Protein AF-0000000084724244 (afdb_homodimer)

Organism: Cystobacter fuscus (strain ATCC 25194 / DSM 2262 / NBRC 100088 / M29) (NCBI:txid1242864)

Radius of gyration: 26.71 Å; Cα contacts (8 Å, |Δi|>4): 235; chains: 2; bounding box: 72×67×91 Å

Structure (mmCIF, N/CA/C/O backbone):
data_AF-0000000084724244-model_v1
#
loop_
_entity.id
_entity.type
_entity.pdbx_description
1 polymer 'Zinc resistance-associated protein'
#
loop_
_atom_site.group_PDB
_atom_site.id
_atom_site.type_symbol
_atom_site.label_atom_id
_atom_site.label_alt_id
_atom_site.label_comp_id
_atom_site.label_asym_id
_atom_site.label_entity_id
_atom_site.label_seq_id
_atom_site.pdbx_PDB_ins_code
_atom_site.Cartn_x
_atom_site.Cartn_y
_atom_site.Cartn_z
_atom_site.occupancy
_atom_site.B_iso_or_equiv
_atom_site.auth_seq_id
_atom_site.auth_comp_id
_atom_site.auth_asym_id
_atom_site.auth_atom_id
_atom_site.pdbx_PDB_model_num
ATOM 1 N N . MET A 1 1 ? -27.234 -15.258 71.688 1 29.61 1 MET A N 1
ATOM 2 C CA . MET A 1 1 ? -26.344 -14.711 70.688 1 29.61 1 MET A CA 1
ATOM 3 C C . MET A 1 1 ? -26.609 -15.344 69.312 1 29.61 1 MET A C 1
ATOM 5 O O . MET A 1 1 ? -26.453 -16.562 69.125 1 29.61 1 MET A O 1
ATOM 9 N N . LYS A 1 2 ? -27.734 -14.898 68.75 1 39.03 2 LYS A N 1
ATOM 10 C CA . LYS A 1 2 ? -28.297 -15.477 67.5 1 39.03 2 LYS A CA 1
ATOM 11 C C . LYS A 1 2 ? -27.266 -15.5 66.375 1 39.03 2 LYS A C 1
ATOM 13 O O . LYS A 1 2 ? -26.484 -14.555 66.25 1 39.03 2 LYS A O 1
ATOM 18 N N . PRO A 1 3 ? -26.797 -16.688 65.938 1 44.44 3 PRO A N 1
ATOM 19 C CA . PRO A 1 3 ? -25.766 -16.844 64.938 1 44.44 3 PRO A CA 1
ATOM 20 C C . PRO A 1 3 ? -26.078 -16.047 63.625 1 44.44 3 PRO A C 1
ATOM 22 O O . PRO A 1 3 ? -27.234 -15.953 63.25 1 44.44 3 PRO A O 1
ATOM 25 N N . PHE A 1 4 ? -25.641 -14.859 63.469 1 43.94 4 PHE A N 1
ATOM 26 C CA . PHE A 1 4 ? -25.703 -14.055 62.25 1 43.94 4 PHE A CA 1
ATOM 27 C C . PHE A 1 4 ? -25.344 -14.898 61.031 1 43.94 4 PHE A C 1
ATOM 29 O O . PHE A 1 4 ? -24.219 -15.391 60.906 1 43.94 4 PHE A O 1
ATOM 36 N N . ARG A 1 5 ? -26.266 -15.711 60.562 1 39.88 5 ARG A N 1
ATOM 37 C CA . ARG A 1 5 ? -26.141 -16.5 59.312 1 39.88 5 ARG A CA 1
ATOM 38 C C . ARG A 1 5 ? -25.625 -15.641 58.188 1 39.88 5 ARG A C 1
ATOM 40 O O . ARG A 1 5 ? -26.25 -14.648 57.812 1 39.88 5 ARG A O 1
ATOM 47 N N . LEU A 1 6 ? -24.344 -15.328 58.094 1 39.91 6 LEU A N 1
ATOM 48 C CA . LEU A 1 6 ? -23.688 -14.68 56.969 1 39.91 6 LEU A CA 1
ATOM 49 C C . LEU A 1 6 ? -24.141 -15.281 55.656 1 39.91 6 LEU A C 1
ATOM 51 O O . LEU A 1 6 ? -24.016 -16.484 55.438 1 39.91 6 LEU A O 1
ATOM 55 N N . LEU A 1 7 ? -25.312 -14.875 55.125 1 42.06 7 LEU A N 1
ATOM 56 C CA . LEU A 1 7 ? -25.812 -15.195 53.781 1 42.06 7 LEU A CA 1
ATOM 57 C C . LEU A 1 7 ? -24.719 -15.016 52.75 1 42.06 7 LEU A C 1
ATOM 59 O O . LEU A 1 7 ? -24.188 -13.906 52.562 1 42.06 7 LEU A O 1
ATOM 63 N N . VAL A 1 8 ? -23.766 -15.945 52.594 1 41.06 8 VAL A N 1
ATOM 64 C CA . VAL A 1 8 ? -22.797 -16.062 51.5 1 41.06 8 VAL A CA 1
ATOM 65 C C . VAL A 1 8 ? -23.516 -15.906 50.156 1 41.06 8 VAL A C 1
ATOM 67 O O . VAL A 1 8 ? -24.328 -16.75 49.781 1 41.06 8 VAL A O 1
ATOM 70 N N . LEU A 1 9 ? -23.953 -14.688 49.812 1 41.16 9 LEU A N 1
ATOM 71 C CA . LEU A 1 9 ? -24.484 -14.422 48.5 1 41.16 9 LEU A CA 1
ATOM 72 C C . LEU A 1 9 ? -23.547 -14.977 47.406 1 41.16 9 LEU A C 1
ATOM 74 O O . LEU A 1 9 ? -22.359 -14.664 47.406 1 41.16 9 LEU A O 1
ATOM 78 N N . PRO A 1 10 ? -23.859 -16.172 46.875 1 41.91 10 PRO A N 1
ATOM 79 C CA . PRO A 1 10 ? -23.062 -16.688 45.75 1 41.91 10 PRO A CA 1
ATOM 80 C C . PRO A 1 10 ? -22.828 -15.633 44.656 1 41.91 10 PRO A C 1
ATOM 82 O O . PRO A 1 10 ? -23.797 -15.031 44.156 1 41.91 10 PRO A O 1
ATOM 85 N N . LEU A 1 11 ? -21.781 -14.828 44.812 1 39.97 11 LEU A N 1
ATOM 86 C CA . LEU A 1 11 ? -21.344 -13.992 43.688 1 39.97 11 LEU A CA 1
ATOM 87 C C . LEU A 1 11 ? -21.406 -14.75 42.375 1 39.97 11 LEU A C 1
ATOM 89 O O . LEU A 1 11 ? -20.672 -15.703 42.156 1 39.97 11 LEU A O 1
ATOM 93 N N . LEU A 1 12 ? -22.656 -14.992 41.875 1 36.06 12 LEU A N 1
ATOM 94 C CA . LEU A 1 12 ? -22.844 -15.484 40.5 1 36.06 12 LEU A CA 1
ATOM 95 C C . LEU A 1 12 ? -21.906 -14.773 39.531 1 36.06 12 LEU A C 1
ATOM 97 O O . LEU A 1 12 ? -21.984 -13.555 39.375 1 36.06 12 LEU A O 1
ATOM 101 N N . LEU A 1 13 ? -20.641 -15.148 39.469 1 37.12 13 LEU A N 1
ATOM 102 C CA . LEU A 1 13 ? -19.688 -14.812 38.406 1 37.12 13 LEU A CA 1
ATOM 103 C C . LEU A 1 13 ? -20.344 -14.922 37.031 1 37.12 13 LEU A C 1
ATOM 105 O O . LEU A 1 13 ? -20.594 -16.031 36.562 1 37.12 13 LEU A O 1
ATOM 109 N N . LEU A 1 14 ? -21.375 -14.133 36.719 1 37.31 14 LEU A N 1
ATOM 110 C CA . LEU A 1 14 ? -21.859 -14.078 35.344 1 37.31 14 LEU A CA 1
ATOM 111 C C . LEU A 1 14 ? -20.703 -13.906 34.375 1 37.31 14 LEU A C 1
ATOM 113 O O . LEU A 1 14 ? -19.844 -13.039 34.562 1 37.31 14 LEU A O 1
ATOM 117 N N . PRO A 1 15 ? -20.266 -15.008 33.688 1 39.59 15 PRO A N 1
ATOM 118 C CA . PRO A 1 15 ? -19.281 -14.852 32.625 1 39.59 15 PRO A CA 1
ATOM 119 C C . PRO A 1 15 ? -19.609 -13.703 31.672 1 39.59 15 PRO A C 1
ATOM 121 O O . PRO A 1 15 ? -20.734 -13.609 31.188 1 39.59 15 PRO A O 1
ATOM 124 N N . LEU A 1 16 ? -19.219 -12.5 31.953 1 36.31 16 LEU A N 1
ATOM 125 C CA . LEU A 1 16 ? -19.219 -11.5 30.891 1 36.31 16 LEU A CA 1
ATOM 126 C C . LEU A 1 16 ? -18.734 -12.094 29.578 1 36.31 16 LEU A C 1
ATOM 128 O O . LEU A 1 16 ? -17.531 -12.312 29.391 1 36.31 16 LEU A O 1
ATOM 132 N N . VAL A 1 17 ? -19.359 -13.133 29.094 1 34.16 17 VAL A N 1
ATOM 133 C CA . VAL A 1 17 ? -19.094 -13.523 27.719 1 34.16 17 VAL A CA 1
ATOM 134 C C . VAL A 1 17 ? -19 -12.273 26.828 1 34.16 17 VAL A C 1
ATOM 136 O O . VAL A 1 17 ? -19.984 -11.531 26.703 1 34.16 17 VAL A O 1
ATOM 139 N N . THR A 1 18 ? -17.938 -11.523 26.906 1 36.09 18 THR A N 1
ATOM 140 C CA . THR A 1 18 ? -17.688 -10.586 25.828 1 36.09 18 THR A CA 1
ATOM 141 C C . THR A 1 18 ? -18.172 -11.148 24.484 1 36.09 18 THR A C 1
ATOM 143 O O . THR A 1 18 ? -17.703 -12.203 24.047 1 36.09 18 THR A O 1
ATOM 146 N N . TRP A 1 19 ? -19.453 -11.242 24.234 1 33.78 19 TRP A N 1
ATOM 147 C CA . TRP A 1 19 ? -19.938 -11.438 22.875 1 33.78 19 TRP A CA 1
ATOM 148 C C . TRP A 1 19 ? -19.031 -10.75 21.859 1 33.78 19 TRP A C 1
ATOM 150 O O . TRP A 1 19 ? -18.953 -9.523 21.828 1 33.78 19 TRP A O 1
ATOM 160 N N . ALA A 1 20 ? -17.828 -11.156 21.75 1 35.69 20 ALA A N 1
ATOM 161 C CA . ALA A 1 20 ? -17.125 -10.773 20.531 1 35.69 20 ALA A CA 1
ATOM 162 C C . ALA A 1 20 ? -18.078 -10.727 19.344 1 35.69 20 ALA A C 1
ATOM 164 O O . ALA A 1 20 ? -18.797 -11.695 19.078 1 35.69 20 ALA A O 1
ATOM 165 N N . ALA A 1 21 ? -18.75 -9.664 19.078 1 38.12 21 ALA A N 1
ATOM 166 C CA . ALA A 1 21 ? -19.547 -9.508 17.859 1 38.12 21 ALA A CA 1
ATOM 167 C C . ALA A 1 21 ? -18.953 -10.312 16.719 1 38.12 21 ALA A C 1
ATOM 169 O O . ALA A 1 21 ? -17.734 -10.32 16.516 1 38.12 21 ALA A O 1
ATOM 170 N N . PRO A 1 22 ? -19.547 -11.32 16.297 1 38.5 22 PRO A N 1
ATOM 171 C CA . PRO A 1 22 ? -19.016 -12.102 15.18 1 38.5 22 PRO A CA 1
ATOM 172 C C . PRO A 1 22 ? -18.391 -11.234 14.094 1 38.5 22 PRO A C 1
ATOM 174 O O . PRO A 1 22 ? -18.969 -10.211 13.703 1 38.5 22 PRO A O 1
ATOM 177 N N . PRO A 1 23 ? -17.109 -11.125 13.945 1 42.25 23 PRO A N 1
ATOM 178 C CA . PRO A 1 23 ? -16.406 -10.352 12.922 1 42.25 23 PRO A CA 1
ATOM 179 C C . PRO A 1 23 ? -17.078 -10.438 11.555 1 42.25 23 PRO A C 1
ATOM 181 O O . PRO A 1 23 ? -16.688 -9.734 10.625 1 42.25 23 PRO A O 1
ATOM 184 N N . ASP A 1 24 ? -17.875 -11.461 11.289 1 43.06 24 ASP A N 1
ATOM 185 C CA . ASP A 1 24 ? -18.406 -11.773 9.969 1 43.06 24 ASP A CA 1
ATOM 186 C C . ASP A 1 24 ? -19.531 -10.82 9.586 1 43.06 24 ASP A C 1
ATOM 188 O O . ASP A 1 24 ? -20.141 -10.953 8.523 1 43.06 24 ASP A O 1
ATOM 192 N N . ALA A 1 25 ? -20.375 -10.195 10.461 1 46.25 25 ALA A N 1
ATOM 193 C CA . ALA A 1 25 ? -21.547 -9.484 9.977 1 46.25 25 ALA A CA 1
ATOM 194 C C . ALA A 1 25 ? -21.156 -8.203 9.242 1 46.25 25 ALA A C 1
ATOM 196 O O . ALA A 1 25 ? -20.406 -7.387 9.766 1 46.25 25 ALA A O 1
ATOM 197 N N . PRO A 1 26 ? -21.328 -8.078 7.938 1 54.06 26 PRO A N 1
ATOM 198 C CA . PRO A 1 26 ? -21.141 -6.855 7.152 1 54.06 26 PRO A CA 1
ATOM 199 C C . PRO A 1 26 ? -21.375 -5.586 7.973 1 54.06 26 PRO A C 1
ATOM 201 O O . PRO A 1 26 ? -20.641 -4.602 7.805 1 54.06 26 PRO A O 1
ATOM 204 N N . ASP A 1 27 ? -22.344 -5.758 8.836 1 57.19 27 ASP A N 1
ATOM 205 C CA . ASP A 1 27 ? -22.719 -4.586 9.617 1 57.19 27 ASP A CA 1
ATOM 206 C C . ASP A 1 27 ? -21.641 -4.223 10.625 1 57.19 27 ASP A C 1
ATOM 208 O O . ASP A 1 27 ? -21.375 -3.041 10.867 1 57.19 27 ASP A O 1
ATOM 212 N N . ALA A 1 28 ? -21.047 -5.25 11.148 1 58.12 28 ALA A N 1
ATOM 213 C CA . ALA A 1 28 ? -20.016 -4.98 12.141 1 58.12 28 ALA A CA 1
ATOM 214 C C . ALA A 1 28 ? -18.781 -4.359 11.5 1 58.12 28 ALA A C 1
ATOM 216 O O . ALA A 1 28 ? -18.188 -3.422 12.047 1 58.12 28 ALA A O 1
ATOM 217 N N . SER A 1 29 ? -18.547 -4.914 10.273 1 64.81 29 SER A N 1
ATOM 218 C CA . SER A 1 29 ? -17.406 -4.359 9.547 1 64.81 29 SER A CA 1
ATOM 219 C C . SER A 1 29 ? -17.625 -2.889 9.211 1 64.81 29 SER A C 1
ATOM 221 O O . SER A 1 29 ? -16.719 -2.07 9.336 1 64.81 29 SER A O 1
ATOM 223 N N . GLU A 1 30 ? -18.875 -2.713 8.953 1 68.44 30 GLU A N 1
ATOM 224 C CA . GLU A 1 30 ? -19.219 -1.33 8.617 1 68.44 30 GLU A CA 1
ATOM 225 C C . GLU A 1 30 ? -19.078 -0.419 9.836 1 68.44 30 GLU A C 1
ATOM 227 O O . GLU A 1 30 ? -18.609 0.716 9.719 1 68.44 30 GLU A O 1
ATOM 232 N N . ARG A 1 31 ? -19.5 -0.929 10.93 1 69.5 31 ARG A N 1
ATOM 233 C CA . ARG A 1 31 ? -19.406 -0.146 12.156 1 69.5 31 ARG A CA 1
ATOM 234 C C . ARG A 1 31 ? -17.953 0.108 12.531 1 69.5 31 ARG A C 1
ATOM 236 O O . ARG A 1 31 ? -17.594 1.216 12.938 1 69.5 31 ARG A O 1
ATOM 243 N N . VAL A 1 32 ? -17.203 -0.943 12.414 1 68.62 32 VAL A N 1
ATOM 244 C CA . VAL A 1 32 ? -15.781 -0.818 12.734 1 68.62 32 VAL A CA 1
ATOM 245 C C . VAL A 1 32 ? -15.125 0.196 11.797 1 68.62 32 VAL A C 1
ATOM 247 O O . VAL A 1 32 ? -14.328 1.03 12.234 1 68.62 32 VAL A O 1
ATOM 250 N N . GLU A 1 33 ? -15.609 0.131 10.578 1 71.31 33 GLU A N 1
ATOM 251 C CA . GLU A 1 33 ? -15.055 1.057 9.594 1 71.31 33 GLU A CA 1
ATOM 252 C C . GLU A 1 33 ? -15.461 2.496 9.906 1 71.31 33 GLU A C 1
ATOM 254 O O . GLU A 1 33 ? -14.648 3.412 9.789 1 71.31 33 GLU A O 1
ATOM 259 N N . LYS A 1 34 ? -16.672 2.592 10.266 1 72.19 34 LYS A N 1
ATOM 260 C CA . LYS A 1 34 ? -17.172 3.922 10.602 1 72.19 34 LYS A CA 1
ATOM 261 C C . LYS A 1 34 ? -16.438 4.484 11.82 1 72.19 34 LYS A C 1
ATOM 263 O O . LYS A 1 34 ? -16.078 5.66 11.844 1 72.19 34 LYS A O 1
ATOM 268 N N . ARG A 1 35 ? -16.266 3.711 12.742 1 72.62 35 ARG A N 1
ATOM 269 C CA . ARG A 1 35 ? -15.562 4.133 13.953 1 72.62 35 ARG A CA 1
ATOM 270 C C . ARG A 1 35 ? -14.117 4.5 13.656 1 72.62 35 ARG A C 1
ATOM 272 O O . ARG A 1 35 ? -13.609 5.5 14.164 1 72.62 35 ARG A O 1
ATOM 279 N N . SER A 1 36 ? -13.555 3.645 12.875 1 72.44 36 SER A N 1
ATOM 280 C CA . SER A 1 36 ? -12.164 3.904 12.492 1 72.44 36 SER A CA 1
ATOM 281 C C . SER A 1 36 ? -12.039 5.234 11.758 1 72.44 36 SER A C 1
ATOM 283 O O . SER A 1 36 ? -11.102 5.996 12 1 72.44 36 SER A O 1
ATOM 285 N N . ARG A 1 37 ? -13.023 5.504 10.992 1 73.94 37 ARG A N 1
ATOM 286 C CA . ARG A 1 37 ? -13.023 6.758 10.242 1 73.94 37 ARG A CA 1
ATOM 287 C C . ARG A 1 37 ? -13.164 7.953 11.172 1 73.94 37 ARG A C 1
ATOM 289 O O . ARG A 1 37 ? -12.477 8.961 11.008 1 73.94 37 ARG A O 1
ATOM 296 N N . MET A 1 38 ? -14.078 7.762 12.062 1 75.62 38 MET A N 1
ATOM 297 C CA . MET A 1 38 ? -14.32 8.844 13.008 1 75.62 38 MET A CA 1
ATOM 298 C C . MET A 1 38 ? -13.086 9.102 13.867 1 75.62 38 MET A C 1
ATOM 300 O O . MET A 1 38 ? -12.727 10.25 14.125 1 75.62 38 MET A O 1
ATOM 304 N N . MET A 1 39 ? -12.523 8.047 14.234 1 75.5 39 MET A N 1
ATOM 305 C CA . MET A 1 39 ? -11.328 8.188 15.062 1 75.5 39 MET A CA 1
ATOM 306 C C . MET A 1 39 ? -10.203 8.852 14.281 1 75.5 39 MET A C 1
ATOM 308 O O . MET A 1 39 ? -9.461 9.68 14.828 1 75.5 39 MET A O 1
ATOM 312 N N . ARG A 1 40 ? -10.148 8.5 13.102 1 75.69 40 ARG A N 1
ATOM 313 C CA . ARG A 1 40 ? -9.141 9.109 12.234 1 75.69 40 ARG A CA 1
ATOM 314 C C . ARG A 1 40 ? -9.398 10.609 12.062 1 75.69 40 ARG A C 1
ATOM 316 O O . ARG A 1 40 ? -8.469 11.414 12.133 1 75.69 40 ARG A O 1
ATOM 323 N N . MET A 1 41 ? -10.609 10.93 11.852 1 77.62 41 MET A N 1
ATOM 324 C CA . MET A 1 41 ? -10.992 12.328 11.68 1 77.62 41 MET A CA 1
ATOM 325 C C . MET A 1 41 ? -10.688 13.125 12.945 1 77.62 41 MET A C 1
ATOM 327 O O . MET A 1 41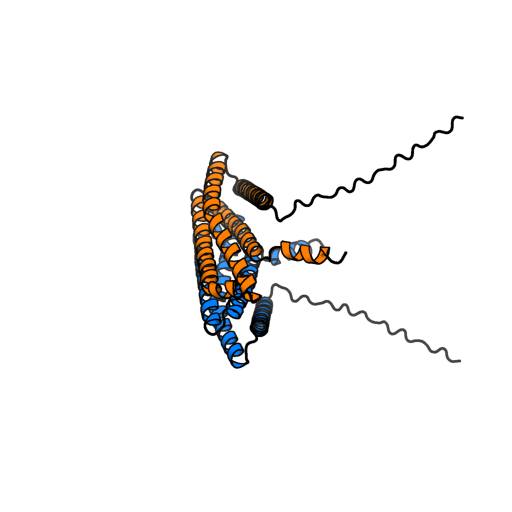 ? -10.141 14.227 12.867 1 77.62 41 MET A O 1
ATOM 331 N N . LEU A 1 42 ? -11.055 12.578 14.047 1 76.88 42 LEU A N 1
ATOM 332 C CA . LEU A 1 42 ? -10.859 13.281 15.312 1 76.88 42 LEU A CA 1
ATOM 333 C C . LEU A 1 42 ? -9.375 13.445 15.617 1 76.88 42 LEU A C 1
ATOM 335 O O . LEU A 1 42 ? -8.945 14.508 16.078 1 76.88 42 LEU A O 1
ATOM 339 N N . SER A 1 43 ? -8.68 12.406 15.367 1 75.5 43 SER A N 1
ATOM 340 C CA . SER A 1 43 ? -7.234 12.469 15.57 1 75.5 43 SER A CA 1
ATOM 341 C C . SER A 1 43 ? -6.594 13.523 14.68 1 75.5 43 SER A C 1
ATOM 343 O O . SER A 1 43 ? -5.758 14.305 15.141 1 75.5 43 SER A O 1
ATOM 345 N N . LEU A 1 44 ? -7.047 13.508 13.469 1 78.5 44 LEU A N 1
ATOM 346 C CA . LEU A 1 44 ? -6.504 14.469 12.516 1 78.5 44 LEU A CA 1
ATOM 347 C C . LEU A 1 44 ? -6.875 15.891 12.914 1 78.5 44 LEU A C 1
ATOM 349 O O . LEU A 1 44 ? -6.039 16.797 12.852 1 78.5 44 LEU A O 1
ATOM 353 N N . ALA A 1 45 ? -8.102 16.047 13.281 1 79.94 45 ALA A N 1
ATOM 354 C CA . ALA A 1 45 ? -8.562 17.375 13.688 1 79.94 45 ALA A CA 1
ATOM 355 C C . ALA A 1 45 ? -7.773 17.875 14.891 1 79.94 45 ALA A C 1
ATOM 357 O O . ALA A 1 45 ? -7.426 19.047 14.969 1 79.94 45 ALA A O 1
ATOM 358 N N . GLU A 1 46 ? -7.566 17 15.844 1 78.94 46 GLU A N 1
ATOM 359 C CA . GLU A 1 46 ? -6.812 17.359 17.047 1 78.94 46 GLU A CA 1
ATOM 360 C C . GLU A 1 46 ? -5.359 17.672 16.703 1 78.94 46 GLU A C 1
ATOM 362 O O . GLU A 1 46 ? -4.812 18.672 17.172 1 78.94 46 GLU A O 1
ATOM 367 N N . GLU A 1 47 ? -4.812 16.828 15.898 1 76.12 47 GLU A N 1
ATOM 368 C CA . GLU A 1 47 ? -3.42 17.016 15.508 1 76.12 47 GLU A CA 1
ATOM 369 C C . GLU A 1 47 ? -3.23 18.328 14.742 1 76.12 47 GLU A C 1
ATOM 371 O O . GLU A 1 47 ? -2.221 19.016 14.922 1 76.12 47 GLU A O 1
ATOM 376 N N . LEU A 1 48 ? -4.191 18.594 13.961 1 80.25 48 LEU A N 1
ATOM 377 C CA . LEU A 1 48 ? -4.078 19.75 13.094 1 80.25 48 LEU A CA 1
ATOM 378 C C . LEU A 1 48 ? -4.617 21 13.781 1 80.25 48 LEU A C 1
ATOM 380 O O . LEU A 1 48 ? -4.539 22.109 13.234 1 80.25 48 LEU A O 1
ATOM 384 N N . GLU A 1 49 ? -5.137 20.875 15.07 1 81.19 49 GLU A N 1
ATOM 385 C CA . GLU A 1 49 ? -5.668 21.984 15.844 1 81.19 49 GLU A CA 1
ATOM 386 C C . GLU A 1 49 ? -6.676 22.797 15.023 1 81.19 49 GLU A C 1
ATOM 388 O O . GLU A 1 49 ? -6.578 24.016 14.945 1 81.19 49 GLU A O 1
ATOM 393 N N . LEU A 1 50 ? -7.543 22.094 14.422 1 79.19 50 LEU A N 1
ATOM 394 C CA . LEU A 1 50 ? -8.531 22.719 13.547 1 79.19 50 LEU A CA 1
ATOM 395 C C . LEU A 1 50 ? -9.648 23.359 14.367 1 79.19 50 LEU A C 1
ATOM 397 O O . LEU A 1 50 ? -9.945 22.922 15.477 1 79.19 50 LEU A O 1
ATOM 401 N N . ASN A 1 51 ? -10.109 24.562 13.867 1 81.25 51 ASN A N 1
ATOM 402 C CA . ASN A 1 51 ? -11.32 25.109 14.477 1 81.25 51 ASN A CA 1
ATOM 403 C C . ASN A 1 51 ? -12.562 24.359 14.023 1 81.25 51 ASN A C 1
ATOM 405 O O . ASN A 1 51 ? -12.477 23.406 13.242 1 81.25 51 ASN A O 1
ATOM 409 N N . GLU A 1 52 ? -13.766 24.641 14.602 1 82.31 52 GLU A N 1
ATOM 410 C CA . GLU A 1 52 ? -15.008 23.922 14.367 1 82.31 52 GLU A CA 1
ATOM 411 C C . GLU A 1 52 ? -15.375 23.906 12.891 1 82.31 52 GLU A C 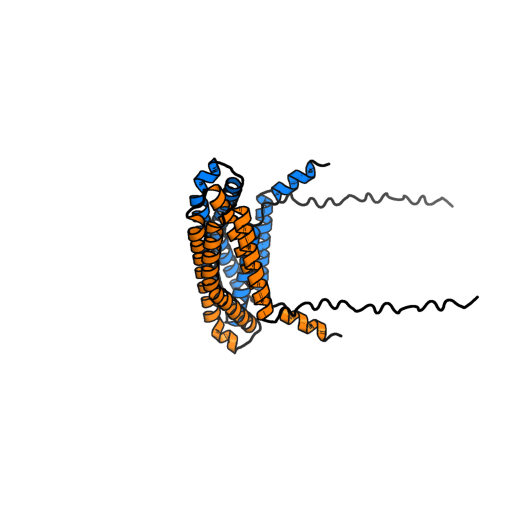1
ATOM 413 O O . GLU A 1 52 ? -15.742 22.875 12.336 1 82.31 52 GLU A O 1
ATOM 418 N N . ALA A 1 53 ? -15.258 25.078 12.219 1 83.31 53 ALA A N 1
ATOM 419 C CA . ALA A 1 53 ? -15.617 25.188 10.805 1 83.31 53 ALA A CA 1
ATOM 420 C C . ALA A 1 53 ? -14.68 24.359 9.938 1 83.31 53 ALA A C 1
ATOM 422 O O . ALA A 1 53 ? -15.133 23.672 9.016 1 83.31 53 ALA A O 1
ATOM 423 N N . GLN A 1 54 ? -13.391 24.312 10.242 1 81.06 54 GLN A N 1
ATOM 424 C CA . GLN A 1 54 ? -12.383 23.547 9.516 1 81.06 54 GLN A CA 1
ATOM 425 C C . GLN A 1 54 ? -12.586 22.047 9.734 1 81.06 54 GLN A C 1
ATOM 427 O O . GLN A 1 54 ? -12.398 21.25 8.805 1 81.06 54 GLN A O 1
ATOM 432 N N . THR A 1 55 ? -13.023 21.766 10.883 1 84.25 55 THR A N 1
ATOM 433 C CA . THR A 1 55 ? -13.273 20.359 11.219 1 84.25 55 THR A CA 1
ATOM 434 C C . THR A 1 55 ? -14.469 19.828 10.43 1 84.25 55 THR A C 1
ATOM 436 O O . THR A 1 55 ? -14.422 18.703 9.914 1 84.25 55 THR A O 1
ATOM 439 N N . LEU A 1 56 ? -15.469 20.578 10.328 1 84.06 56 LEU A N 1
ATOM 440 C CA . LEU A 1 56 ? -16.656 20.172 9.586 1 84.06 56 LEU A CA 1
ATOM 441 C C . LEU A 1 56 ? -16.344 20.016 8.102 1 84.06 56 LEU A C 1
ATOM 443 O O . LEU A 1 56 ? -16.812 19.062 7.461 1 84.06 56 LEU A O 1
ATOM 447 N N . LYS A 1 57 ? -15.617 20.969 7.582 1 85.81 57 LYS A N 1
ATOM 448 C CA . LYS A 1 57 ? -15.227 20.891 6.18 1 85.81 57 LYS A CA 1
ATOM 449 C C . LYS A 1 57 ? -14.383 19.641 5.914 1 85.81 57 LYS A C 1
ATOM 451 O O . LYS A 1 57 ? -14.57 18.969 4.902 1 85.81 57 LYS A O 1
ATOM 456 N N . MET A 1 58 ? -13.461 19.391 6.793 1 86.12 58 MET A N 1
ATOM 457 C CA . MET A 1 58 ? -12.625 18.203 6.672 1 86.12 58 MET A CA 1
ATOM 458 C C . MET A 1 58 ? -13.469 16.938 6.734 1 86.12 58 MET A C 1
ATOM 460 O O . MET A 1 58 ? -13.258 16 5.957 1 86.12 58 MET A O 1
ATOM 464 N N . ALA A 1 59 ? -14.445 16.938 7.648 1 84.94 59 ALA A N 1
ATOM 465 C CA . ALA A 1 59 ? -15.32 15.781 7.797 1 84.94 59 ALA A CA 1
ATOM 466 C C . ALA A 1 59 ? -16.094 15.508 6.508 1 84.94 59 ALA A C 1
ATOM 468 O O . ALA A 1 59 ? -16.219 14.352 6.086 1 84.94 59 ALA A O 1
ATOM 469 N N .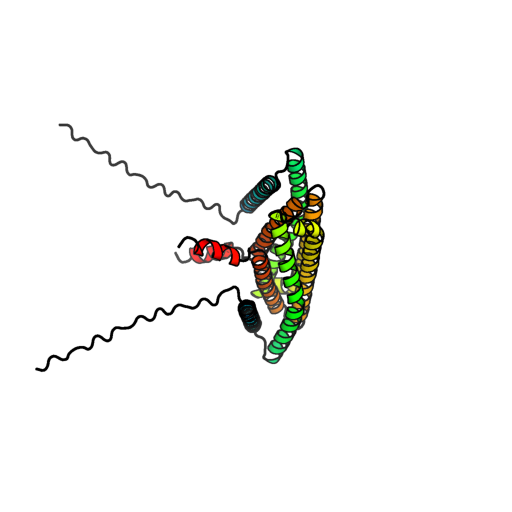 ASP A 1 60 ? -16.562 16.562 5.926 1 89.56 60 ASP A N 1
ATOM 470 C CA . ASP A 1 60 ? -17.312 16.422 4.688 1 89.56 60 ASP A CA 1
ATOM 471 C C . ASP A 1 60 ? -16.438 15.93 3.551 1 89.56 60 ASP A C 1
ATOM 473 O O . ASP A 1 60 ? -16.844 15.062 2.775 1 89.56 60 ASP A O 1
ATOM 477 N N . THR A 1 61 ? -15.227 16.5 3.443 1 90.62 61 THR A N 1
ATOM 478 C CA . THR A 1 61 ? -14.273 16.062 2.432 1 90.62 61 THR A CA 1
ATOM 479 C C . THR A 1 61 ? -13.922 14.586 2.615 1 90.62 61 THR A C 1
ATOM 481 O O . THR A 1 61 ? -13.93 13.82 1.652 1 90.62 61 THR A O 1
ATOM 484 N N . MET A 1 62 ? -13.727 14.211 3.787 1 87.5 62 MET A N 1
ATOM 485 C CA . MET A 1 62 ? -13.375 12.828 4.078 1 87.5 62 MET A CA 1
ATOM 486 C C . MET A 1 62 ? -14.523 11.883 3.738 1 87.5 62 MET A C 1
ATOM 488 O O . MET A 1 62 ? -14.305 10.789 3.225 1 87.5 62 MET A O 1
ATOM 492 N N . ARG A 1 63 ? -15.734 12.344 4.016 1 87.94 63 ARG A N 1
ATOM 493 C CA . ARG A 1 63 ? -16.906 11.531 3.697 1 87.94 63 ARG A CA 1
ATOM 494 C C . ARG A 1 63 ? -17.031 11.312 2.193 1 87.94 63 ARG A C 1
ATOM 496 O O . ARG A 1 63 ? -17.281 10.188 1.745 1 87.94 63 ARG A O 1
ATOM 503 N N . GLN A 1 64 ? -16.859 12.344 1.461 1 92.19 64 GLN A N 1
ATOM 504 C CA . GLN A 1 64 ? -16.922 12.258 0.007 1 92.19 64 GLN A CA 1
ATOM 505 C C . GLN A 1 64 ? -15.875 11.289 -0.534 1 92.19 64 GLN A C 1
ATOM 507 O O . GLN A 1 64 ? -16.156 10.492 -1.43 1 92.19 64 GLN A O 1
ATOM 512 N N . PHE A 1 65 ? -14.742 11.344 0.016 1 90.94 65 PHE A N 1
ATOM 513 C CA . PHE A 1 65 ? -13.664 10.484 -0.463 1 90.94 65 PHE A CA 1
ATOM 514 C C . PHE A 1 65 ? -13.891 9.047 -0.022 1 90.94 65 PHE A C 1
ATOM 516 O O . PHE A 1 65 ? -13.57 8.109 -0.758 1 90.94 65 PHE A O 1
ATOM 523 N N . ASP A 1 66 ? -14.422 8.875 1.128 1 88.06 66 ASP A N 1
ATOM 524 C CA . ASP A 1 66 ? -14.75 7.523 1.575 1 88.06 66 ASP A CA 1
ATOM 525 C C . ASP A 1 66 ? -15.766 6.867 0.642 1 88.06 66 ASP A C 1
ATOM 527 O O . ASP A 1 66 ? -15.672 5.672 0.35 1 88.06 66 ASP A O 1
ATOM 531 N N . GLU A 1 67 ? -16.703 7.641 0.19 1 92.19 67 GLU A N 1
ATOM 532 C CA . GLU A 1 67 ? -17.719 7.133 -0.724 1 92.19 67 GLU A CA 1
ATOM 533 C C . GLU A 1 67 ? -17.109 6.711 -2.057 1 92.19 67 GLU A C 1
ATOM 535 O O . GLU A 1 67 ? -17.594 5.773 -2.695 1 92.19 67 GLU A O 1
ATOM 540 N N . ARG A 1 68 ? -16.094 7.414 -2.41 1 93.94 68 ARG A N 1
ATOM 541 C CA . ARG A 1 68 ? -15.406 7.078 -3.654 1 93.94 68 ARG A CA 1
ATOM 542 C C . ARG A 1 68 ? -14.469 5.895 -3.461 1 93.94 68 ARG A C 1
ATOM 544 O O . ARG A 1 68 ? -14.234 5.117 -4.391 1 93.94 68 ARG A O 1
ATOM 551 N N . ARG A 1 69 ? -13.938 5.746 -2.297 1 92.44 69 ARG A N 1
ATOM 552 C CA . ARG A 1 69 ? -12.961 4.707 -1.984 1 92.44 69 ARG A CA 1
ATOM 553 C C . ARG A 1 69 ? -13.641 3.354 -1.808 1 92.44 69 ARG A C 1
ATOM 555 O O . ARG A 1 69 ? -13.086 2.32 -2.189 1 92.44 69 ARG A O 1
ATOM 562 N N . ARG A 1 70 ? -14.82 3.357 -1.326 1 91.19 70 ARG A N 1
ATOM 563 C CA . ARG A 1 70 ? -15.5 2.137 -0.912 1 91.19 70 ARG A CA 1
ATOM 564 C C . ARG A 1 70 ? -15.656 1.172 -2.082 1 91.19 70 ARG A C 1
ATOM 566 O O . ARG A 1 70 ? -15.273 0.004 -1.988 1 91.19 70 ARG A O 1
ATOM 573 N N . PRO A 1 71 ? -16.188 1.635 -3.182 1 95.12 71 PRO A N 1
ATOM 574 C CA . PRO A 1 71 ? -16.359 0.687 -4.285 1 95.12 71 PRO A CA 1
ATOM 575 C C . PRO A 1 71 ? -15.023 0.152 -4.809 1 95.12 71 PRO A C 1
ATOM 577 O O . PRO A 1 71 ? -14.953 -0.983 -5.285 1 95.12 71 PRO A O 1
ATOM 580 N N . LEU A 1 72 ? -13.969 0.906 -4.734 1 94.44 72 LEU A N 1
ATOM 581 C CA . LEU A 1 72 ? -12.648 0.464 -5.176 1 94.44 72 LEU A CA 1
ATOM 582 C C . LEU A 1 72 ? -12.094 -0.609 -4.242 1 94.44 72 LEU A C 1
ATOM 584 O O . LEU A 1 72 ? -11.523 -1.602 -4.703 1 94.44 72 LEU A O 1
ATOM 588 N N . LEU A 1 73 ? -12.297 -0.425 -2.951 1 90.75 73 LEU A N 1
ATOM 589 C CA . LEU A 1 73 ? -11.867 -1.419 -1.972 1 90.75 73 LEU A CA 1
ATOM 590 C C . LEU A 1 73 ? -12.648 -2.717 -2.137 1 90.75 73 LEU A C 1
ATOM 592 O O . LEU A 1 73 ? -12.086 -3.807 -2.023 1 90.75 73 LEU A O 1
ATOM 596 N N . GLU A 1 74 ? -13.906 -2.574 -2.443 1 92.62 74 GLU A N 1
ATOM 597 C CA . GLU A 1 74 ? -14.742 -3.746 -2.693 1 92.62 74 GLU A CA 1
ATOM 598 C C . GLU A 1 74 ? -14.289 -4.488 -3.947 1 92.62 74 GLU A C 1
ATOM 600 O O . GLU A 1 74 ? -14.305 -5.719 -3.986 1 92.62 74 GLU A O 1
ATOM 605 N N . GLN A 1 75 ? -13.922 -3.723 -4.902 1 95.12 75 GLN A N 1
ATOM 606 C CA . GLN A 1 75 ? -13.391 -4.32 -6.125 1 95.12 75 GLN A CA 1
ATOM 607 C C . GLN A 1 75 ? -12.125 -5.117 -5.848 1 95.12 75 GLN A C 1
ATOM 609 O O . GLN A 1 75 ? -11.953 -6.227 -6.359 1 95.12 75 GLN A O 1
ATOM 614 N N . VAL A 1 76 ? -11.227 -4.613 -5.043 1 94.06 76 VAL A N 1
ATOM 615 C CA . VAL A 1 76 ? -10 -5.312 -4.688 1 94.06 76 VAL A CA 1
ATOM 616 C C . VAL A 1 76 ? -10.336 -6.594 -3.922 1 94.06 76 VAL A C 1
ATOM 618 O O . VAL A 1 76 ? -9.812 -7.664 -4.234 1 94.06 76 VAL A O 1
ATOM 621 N N . ARG A 1 77 ? -11.242 -6.5 -3.006 1 92.56 77 ARG A N 1
ATOM 622 C CA . ARG A 1 77 ? -11.625 -7.645 -2.186 1 92.56 77 ARG A CA 1
ATOM 623 C C . ARG A 1 77 ? -12.242 -8.75 -3.035 1 92.56 77 ARG A C 1
ATOM 625 O O . ARG A 1 77 ? -11.875 -9.922 -2.908 1 92.56 77 ARG A O 1
ATOM 632 N N . ALA A 1 78 ? -13.164 -8.359 -3.861 1 94.62 78 ALA A N 1
ATOM 633 C CA . ALA A 1 78 ? -13.836 -9.336 -4.727 1 94.62 78 ALA A CA 1
ATOM 634 C C . ALA A 1 78 ? -12.836 -10.008 -5.664 1 94.62 78 ALA A C 1
ATOM 636 O O . ALA A 1 78 ? -12.898 -11.227 -5.871 1 94.62 78 ALA A O 1
ATOM 637 N N . SER A 1 79 ? -11.961 -9.195 -6.219 1 96.69 79 SER A N 1
ATOM 638 C CA . SER A 1 79 ? -10.945 -9.734 -7.113 1 96.69 79 SER A CA 1
ATOM 639 C C . SER A 1 79 ? -9.977 -10.648 -6.367 1 96.69 79 SER A C 1
ATOM 641 O O . SER A 1 79 ? -9.578 -11.695 -6.879 1 96.69 79 SER A O 1
ATOM 643 N N . ALA A 1 80 ? -9.602 -10.242 -5.137 1 93.75 80 ALA A N 1
ATOM 644 C CA . ALA A 1 80 ? -8.719 -11.055 -4.305 1 93.75 80 ALA A CA 1
ATOM 645 C C . ALA A 1 80 ? -9.352 -12.406 -3.994 1 93.75 80 ALA A C 1
ATOM 647 O O . ALA A 1 80 ? -8.68 -13.438 -4.039 1 93.75 80 ALA A O 1
ATOM 648 N N . GLN A 1 81 ? -10.617 -12.414 -3.725 1 94.56 81 GLN A N 1
ATOM 649 C CA . GLN A 1 81 ? -11.328 -13.656 -3.434 1 94.56 81 GLN A CA 1
ATOM 650 C C . GLN A 1 81 ? -11.359 -14.57 -4.656 1 94.56 81 GLN A C 1
ATOM 652 O O . GLN A 1 81 ? -11.133 -15.781 -4.539 1 94.56 81 GLN A O 1
ATOM 657 N N . LEU A 1 82 ? -11.602 -13.961 -5.746 1 96.38 82 LEU A N 1
ATOM 658 C CA . LEU A 1 82 ? -11.617 -14.719 -6.992 1 96.38 82 LEU A CA 1
ATOM 659 C C . LEU A 1 82 ? -10.242 -15.312 -7.281 1 96.38 82 LEU A C 1
ATOM 661 O O . LEU A 1 82 ? -10.133 -16.469 -7.672 1 96.38 82 LEU A O 1
ATOM 665 N N . LEU A 1 83 ? -9.18 -14.594 -7.066 1 96.56 83 LEU A N 1
ATOM 666 C CA . LEU A 1 83 ? -7.82 -15.047 -7.305 1 96.56 83 LEU A CA 1
ATOM 667 C C . LEU A 1 83 ? -7.453 -16.188 -6.359 1 96.56 83 LEU A C 1
ATOM 669 O O . LEU A 1 83 ? -6.758 -17.125 -6.754 1 96.56 83 LEU A O 1
ATOM 673 N N . ARG A 1 84 ? -7.949 -16.094 -5.145 1 95.38 84 ARG A N 1
ATOM 674 C CA . ARG A 1 84 ? -7.691 -17.172 -4.18 1 95.38 84 ARG A CA 1
ATOM 675 C C . ARG A 1 84 ? -8.359 -18.469 -4.613 1 95.38 84 ARG A C 1
ATOM 677 O O . ARG A 1 84 ? -7.758 -19.531 -4.523 1 95.38 84 ARG A O 1
ATOM 684 N N . LYS A 1 85 ? -9.562 -18.359 -5.078 1 96.62 85 LYS A N 1
ATOM 685 C CA . LYS A 1 85 ? -10.266 -19.531 -5.586 1 96.62 85 LYS A CA 1
ATOM 686 C C . LYS A 1 85 ? -9.547 -20.125 -6.789 1 96.62 85 LYS A C 1
ATOM 688 O O . LYS A 1 85 ? -9.398 -21.344 -6.891 1 96.62 85 LYS A O 1
ATOM 693 N N . ALA A 1 86 ? -9.117 -19.25 -7.664 1 96.88 86 ALA A N 1
ATOM 694 C CA . ALA A 1 86 ? -8.391 -19.703 -8.844 1 96.88 86 ALA A CA 1
ATOM 695 C C . ALA A 1 86 ? -7.082 -20.375 -8.461 1 96.88 86 ALA A C 1
ATOM 697 O O . ALA A 1 86 ? -6.707 -21.391 -9.047 1 96.88 86 ALA A O 1
ATOM 698 N N . ALA A 1 87 ? -6.402 -19.844 -7.492 1 93.75 87 ALA A N 1
ATOM 699 C CA . ALA A 1 87 ? -5.125 -20.391 -7.023 1 93.75 87 ALA A CA 1
ATOM 700 C C . ALA A 1 87 ? -5.305 -21.766 -6.418 1 93.75 87 ALA A C 1
ATOM 702 O O . ALA A 1 87 ? -4.383 -22.594 -6.445 1 93.75 87 ALA A O 1
ATOM 703 N N . LYS A 1 88 ? -6.449 -22.016 -5.926 1 94.75 88 LYS A N 1
ATOM 704 C CA . LYS A 1 88 ? -6.75 -23.297 -5.293 1 94.75 88 LYS A CA 1
ATOM 705 C C . LYS A 1 88 ? -7.262 -24.312 -6.312 1 94.75 88 LYS A C 1
ATOM 707 O O . LYS A 1 88 ? -7.582 -25.438 -5.961 1 94.75 88 LYS A O 1
ATOM 712 N N . GLY A 1 89 ? -7.441 -23.859 -7.535 1 94.06 89 GLY A N 1
ATOM 713 C CA . GLY A 1 89 ? -7.746 -24.812 -8.586 1 94.06 89 GLY A CA 1
ATOM 714 C C . GLY A 1 89 ? -9.172 -24.703 -9.094 1 94.06 89 GLY A C 1
ATOM 715 O O . GLY A 1 89 ? -9.602 -25.516 -9.914 1 94.06 89 GLY A O 1
ATOM 716 N N . ASP A 1 90 ? -10.016 -23.672 -8.688 1 96.5 90 ASP A N 1
ATOM 717 C CA . ASP A 1 90 ? -11.375 -23.484 -9.172 1 96.5 90 ASP A CA 1
ATOM 718 C C . ASP A 1 90 ? -11.383 -23.094 -10.648 1 96.5 90 ASP A C 1
ATOM 720 O O . ASP A 1 90 ? -10.922 -22.016 -11.016 1 96.5 90 ASP A O 1
ATOM 724 N N . ALA A 1 91 ? -11.906 -23.953 -11.469 1 96.25 91 ALA A N 1
ATOM 725 C CA . ALA A 1 91 ? -11.859 -23.781 -12.922 1 96.25 91 ALA A CA 1
ATOM 726 C C . ALA A 1 91 ? -12.609 -22.531 -13.359 1 96.25 91 ALA A C 1
ATOM 728 O O . ALA A 1 91 ? -12.156 -21.797 -14.242 1 96.25 91 ALA A O 1
ATOM 729 N N . ALA A 1 92 ? -13.812 -22.297 -12.766 1 96.62 92 ALA A N 1
ATOM 730 C CA . ALA A 1 92 ? -14.594 -21.109 -13.102 1 96.62 92 ALA A CA 1
ATOM 731 C C . ALA A 1 92 ? -13.828 -19.844 -12.781 1 96.62 92 ALA A C 1
ATOM 733 O O . ALA A 1 92 ? -13.836 -18.891 -13.562 1 96.62 92 ALA A O 1
ATOM 734 N N . ALA A 1 93 ? -13.141 -19.844 -11.695 1 97.25 93 ALA A N 1
ATOM 735 C CA . ALA A 1 93 ? -12.344 -18.688 -11.281 1 97.25 93 ALA A CA 1
ATOM 736 C C . ALA A 1 93 ? -11.109 -18.547 -12.164 1 97.25 93 ALA A C 1
ATOM 738 O O . ALA A 1 93 ? -10.672 -17.422 -12.445 1 97.25 93 ALA A O 1
ATOM 739 N N . GLN A 1 94 ? -10.547 -19.672 -12.594 1 96.81 94 GLN A N 1
ATOM 740 C CA . GLN A 1 94 ? -9.344 -19.625 -13.422 1 96.81 94 GLN A CA 1
ATOM 741 C C . GLN A 1 94 ? -9.609 -18.906 -14.734 1 96.81 94 GLN A C 1
ATOM 743 O O . GLN A 1 94 ? -8.727 -18.219 -15.266 1 96.81 94 GLN A O 1
ATOM 748 N N . SER A 1 95 ? -10.812 -19.016 -15.242 1 97 95 SER A N 1
ATOM 749 C CA . SER A 1 95 ? -11.164 -18.375 -16.5 1 97 95 SER A CA 1
ATOM 750 C C . SER A 1 95 ? -11.25 -16.859 -16.344 1 97 95 SER A C 1
ATOM 752 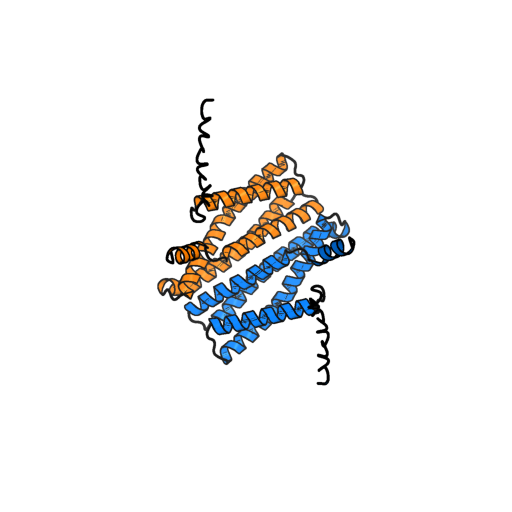O O . SER A 1 95 ? -11.266 -16.125 -17.344 1 97 95 SER A O 1
ATOM 754 N N . GLN A 1 96 ? -11.266 -16.359 -15.148 1 97.69 96 GLN A N 1
ATOM 755 C CA . GLN A 1 96 ? -11.477 -14.938 -14.883 1 97.69 96 GLN A CA 1
ATOM 756 C C . GLN A 1 96 ? -10.227 -14.305 -14.273 1 97.69 96 GLN A C 1
ATOM 758 O O . GLN A 1 96 ? -10.266 -13.156 -13.828 1 97.69 96 GLN A O 1
ATOM 763 N N . VAL A 1 97 ? -9.133 -14.969 -14.25 1 97.75 97 VAL A N 1
ATOM 764 C CA . VAL A 1 97 ? -7.93 -14.539 -13.547 1 97.75 97 VAL A CA 1
ATOM 765 C C . VAL A 1 97 ? -7.422 -13.234 -14.148 1 97.75 97 VAL A C 1
ATOM 767 O O . VAL A 1 97 ? -7.141 -12.273 -13.422 1 97.75 97 VAL A O 1
ATOM 770 N N . ASP A 1 98 ? -7.379 -13.164 -15.445 1 96.38 98 ASP A N 1
ATOM 771 C CA . ASP A 1 98 ? -6.832 -11.977 -16.094 1 96.38 98 ASP A CA 1
ATOM 772 C C . ASP A 1 98 ? -7.688 -10.75 -15.797 1 96.38 98 ASP A C 1
ATOM 774 O O . ASP A 1 98 ? -7.156 -9.672 -15.508 1 96.38 98 ASP A O 1
ATOM 778 N N . GLN A 1 99 ? -8.977 -10.953 -15.875 1 97.25 99 GLN A N 1
ATOM 779 C CA . GLN A 1 99 ? -9.883 -9.852 -15.57 1 97.25 99 GLN A CA 1
ATOM 780 C C . GLN A 1 99 ? -9.766 -9.43 -14.109 1 97.25 99 GLN A C 1
ATOM 782 O O . GLN A 1 99 ? -9.773 -8.234 -13.805 1 97.25 99 GLN A O 1
ATOM 787 N N . ALA A 1 100 ? -9.633 -10.391 -13.203 1 97.38 100 ALA A N 1
ATOM 788 C CA . ALA A 1 100 ? -9.516 -10.094 -11.781 1 97.38 100 ALA A CA 1
ATOM 789 C C . ALA A 1 100 ? -8.242 -9.312 -11.484 1 97.38 100 ALA A C 1
ATOM 791 O O . ALA A 1 100 ? -8.258 -8.336 -10.727 1 97.38 100 ALA A O 1
ATOM 792 N N . VAL A 1 101 ? -7.152 -9.695 -12.109 1 97 101 VAL A N 1
ATOM 793 C CA . VAL A 1 101 ? -5.875 -9.023 -11.898 1 97 101 VAL A CA 1
ATOM 794 C C . VAL A 1 101 ? -5.945 -7.602 -12.445 1 97 101 VAL A C 1
ATOM 796 O O . VAL A 1 101 ? -5.477 -6.656 -11.805 1 97 101 VAL A O 1
ATOM 799 N N . GLN A 1 102 ? -6.543 -7.434 -13.617 1 96.06 102 GLN A N 1
ATOM 800 C CA . GLN A 1 102 ? -6.695 -6.109 -14.211 1 96.06 102 GLN A CA 1
ATOM 801 C C . GLN A 1 102 ? -7.523 -5.195 -13.305 1 96.06 102 GLN A C 1
ATOM 803 O O . GLN A 1 102 ? -7.184 -4.023 -13.125 1 96.06 102 GLN A O 1
ATOM 808 N N . ARG A 1 103 ? -8.586 -5.77 -12.766 1 96.75 103 ARG A N 1
ATOM 809 C CA . ARG A 1 103 ? -9.445 -5 -11.875 1 96.75 103 ARG A CA 1
ATOM 810 C C . ARG A 1 103 ? -8.688 -4.559 -10.625 1 96.75 103 ARG A C 1
ATOM 812 O O . ARG A 1 103 ? -8.883 -3.445 -10.133 1 96.75 103 ARG A O 1
ATOM 819 N N . VAL A 1 104 ? -7.781 -5.395 -10.086 1 95.62 104 VAL A N 1
ATOM 820 C CA . VAL A 1 104 ? -6.988 -5.055 -8.906 1 95.62 104 VAL A CA 1
ATOM 821 C C . VAL A 1 104 ? -6.047 -3.896 -9.234 1 95.62 104 VAL A C 1
ATOM 823 O O . VAL A 1 104 ? -5.98 -2.914 -8.492 1 95.62 104 VAL A O 1
ATOM 826 N N . PHE A 1 105 ? -5.379 -3.994 -10.367 1 95.19 105 PHE A N 1
ATOM 827 C CA . PHE A 1 105 ? -4.414 -2.959 -10.719 1 95.19 105 PHE A CA 1
ATOM 828 C C . PHE A 1 105 ? -5.117 -1.635 -10.992 1 95.19 105 PHE A C 1
ATOM 830 O O . PHE A 1 105 ? -4.625 -0.573 -10.609 1 95.19 105 PHE A O 1
ATOM 837 N N . GLU A 1 106 ? -6.254 -1.692 -11.68 1 96.06 106 GLU A N 1
ATOM 838 C CA . GLU A 1 106 ? -7.016 -0.476 -11.945 1 96.06 106 GLU A CA 1
ATOM 839 C C . GLU A 1 106 ? -7.492 0.172 -10.648 1 96.06 106 GLU A C 1
ATOM 841 O O . GLU A 1 106 ? -7.395 1.39 -10.484 1 96.06 106 GLU A O 1
ATOM 846 N N . ALA A 1 107 ? -8.031 -0.635 -9.75 1 95.38 107 ALA A N 1
ATOM 847 C CA . ALA A 1 107 ? -8.5 -0.119 -8.469 1 95.38 107 ALA A CA 1
ATOM 848 C C . ALA A 1 107 ? -7.355 0.491 -7.664 1 95.38 107 ALA A C 1
ATOM 850 O O . ALA A 1 107 ? -7.508 1.556 -7.062 1 95.38 107 ALA A O 1
ATOM 851 N N . LYS A 1 108 ? -6.207 -0.177 -7.68 1 92.88 108 LYS A N 1
ATOM 852 C CA . LYS A 1 108 ? -5.047 0.325 -6.949 1 92.88 108 LYS A CA 1
ATOM 853 C C . LYS A 1 108 ? -4.582 1.666 -7.512 1 92.88 108 LYS A C 1
ATOM 855 O O . LYS A 1 108 ? -4.238 2.576 -6.754 1 92.88 108 LYS A O 1
ATOM 860 N N . ALA A 1 109 ? -4.527 1.822 -8.789 1 93.56 109 ALA A N 1
ATOM 861 C CA . ALA A 1 109 ? -4.148 3.082 -9.422 1 93.56 109 ALA A CA 1
ATOM 862 C C . ALA A 1 109 ? -5.109 4.203 -9.039 1 93.56 109 ALA A C 1
ATOM 864 O O . ALA A 1 109 ? -4.684 5.316 -8.727 1 93.56 109 ALA A O 1
ATOM 865 N N . GLN A 1 110 ? -6.379 3.84 -9.039 1 95.31 110 GLN A N 1
ATOM 866 C CA . GLN A 1 110 ? -7.391 4.832 -8.695 1 95.31 110 GLN A CA 1
ATOM 867 C C . GLN A 1 110 ? -7.312 5.207 -7.215 1 95.31 110 GLN A C 1
ATOM 869 O O . GLN A 1 110 ? -7.488 6.375 -6.855 1 95.31 110 GLN A O 1
ATOM 874 N N . LEU A 1 111 ? -7.035 4.227 -6.363 1 93.44 111 LEU A N 1
ATOM 875 C CA . LEU A 1 111 ? -6.895 4.496 -4.938 1 93.44 111 LEU A CA 1
ATOM 876 C C . LEU A 1 111 ? -5.715 5.426 -4.672 1 93.44 111 LEU A C 1
ATOM 878 O O . LEU A 1 111 ? -5.812 6.344 -3.859 1 93.44 111 LEU A O 1
ATOM 882 N N . THR A 1 112 ? -4.641 5.191 -5.387 1 92.06 112 THR A N 1
ATOM 883 C CA . THR A 1 112 ? -3.465 6.043 -5.258 1 92.06 112 THR A CA 1
ATOM 884 C C . THR A 1 112 ? -3.781 7.473 -5.695 1 92.06 112 THR A C 1
ATOM 886 O O . THR A 1 112 ? -3.396 8.43 -5.027 1 92.06 112 THR A O 1
ATOM 889 N N . ALA A 1 113 ? -4.527 7.621 -6.773 1 93.75 113 ALA A N 1
ATOM 890 C CA . ALA A 1 113 ? -4.922 8.945 -7.258 1 93.75 113 ALA A CA 1
ATOM 891 C C . ALA A 1 113 ? -5.855 9.633 -6.266 1 93.75 113 ALA A C 1
ATOM 893 O O . ALA A 1 113 ? -5.75 10.844 -6.047 1 93.75 113 ALA A O 1
ATOM 894 N N . LEU A 1 114 ? -6.73 8.82 -5.645 1 93.19 114 LEU A N 1
ATOM 895 C CA . LEU A 1 114 ? -7.684 9.359 -4.68 1 93.19 114 LEU A CA 1
ATOM 896 C C . LEU A 1 114 ? -6.965 9.875 -3.436 1 93.19 114 LEU A C 1
ATOM 898 O O . LEU A 1 114 ? -7.375 10.875 -2.848 1 93.19 114 LEU A O 1
ATOM 902 N N . GLU A 1 115 ? -5.969 9.188 -3.041 1 92.5 115 GLU A N 1
ATOM 903 C CA . GLU A 1 115 ? -5.188 9.625 -1.891 1 92.5 115 GLU A CA 1
ATOM 904 C C . GLU A 1 115 ? -4.539 10.977 -2.148 1 92.5 115 GLU A C 1
ATOM 906 O O . GLU A 1 115 ? -4.527 11.844 -1.269 1 92.5 115 GLU A O 1
ATOM 911 N N . ARG A 1 116 ? -3.994 11.125 -3.324 1 94.44 116 ARG A N 1
ATOM 912 C CA . ARG A 1 116 ? -3.406 12.398 -3.713 1 94.44 116 ARG A CA 1
ATOM 913 C C . ARG A 1 116 ? -4.453 13.508 -3.699 1 94.44 116 ARG A C 1
ATOM 915 O O . ARG A 1 116 ? -4.203 14.602 -3.176 1 94.44 116 ARG A O 1
ATOM 922 N N . ASP A 1 117 ? -5.625 13.234 -4.203 1 95 117 ASP A N 1
ATOM 923 C CA . ASP A 1 117 ? -6.703 14.211 -4.262 1 95 117 ASP A CA 1
ATOM 924 C C . ASP A 1 117 ? -7.176 14.594 -2.859 1 95 117 ASP A C 1
ATOM 926 O O . ASP A 1 117 ? -7.469 15.758 -2.592 1 95 117 ASP A O 1
ATOM 930 N N . LEU A 1 118 ? -7.223 13.625 -1.997 1 92.94 118 LEU A N 1
ATOM 931 C CA . LEU A 1 118 ? -7.637 13.875 -0.62 1 92.94 118 LEU A CA 1
ATOM 932 C C . LEU A 1 118 ? -6.652 14.805 0.082 1 92.94 118 LEU A C 1
ATOM 934 O O . LEU A 1 118 ? -7.062 15.797 0.695 1 92.94 118 LEU A O 1
ATOM 938 N N . TYR A 1 119 ? -5.41 14.469 -0.032 1 94 119 TYR A N 1
ATOM 939 C CA . TYR A 1 119 ? -4.395 15.328 0.562 1 94 119 TYR A CA 1
ATOM 940 C C . TYR A 1 119 ? -4.527 16.766 0.053 1 94 119 TYR A C 1
ATOM 942 O O . TYR A 1 119 ? -4.508 17.703 0.839 1 94 119 TYR A O 1
ATOM 950 N N . GLN A 1 120 ? -4.656 16.953 -1.3 1 94.81 120 GLN A N 1
ATOM 951 C CA . GLN A 1 120 ? -4.719 18.266 -1.907 1 94.81 120 GLN A CA 1
ATOM 952 C C . GLN A 1 120 ? -5.938 19.047 -1.419 1 94.81 120 GLN A C 1
ATOM 954 O O . GLN A 1 120 ? -5.863 20.25 -1.178 1 94.81 120 GLN A O 1
ATOM 959 N N . ALA A 1 121 ? -7.004 18.281 -1.213 1 92.56 121 ALA A N 1
ATOM 960 C CA . ALA A 1 121 ? -8.242 18.922 -0.755 1 92.56 121 ALA A CA 1
ATOM 961 C C . ALA A 1 121 ? -8.117 19.375 0.698 1 92.56 121 ALA A C 1
ATOM 963 O O . ALA A 1 121 ? -8.594 20.453 1.062 1 92.56 121 ALA A O 1
ATOM 964 N N . LEU A 1 122 ? -7.441 18.594 1.506 1 91.06 122 LEU A N 1
ATOM 965 C CA . LEU A 1 122 ? -7.359 18.875 2.934 1 91.06 122 LEU A CA 1
ATOM 966 C C . LEU A 1 122 ? -6.215 19.844 3.229 1 91.06 122 LEU A C 1
ATOM 968 O O . LEU A 1 122 ? -6.27 20.609 4.195 1 91.06 122 LEU A O 1
ATOM 972 N N . ALA A 1 123 ? -5.203 19.859 2.391 1 92.44 123 ALA A N 1
ATOM 973 C CA . ALA A 1 123 ? -3.98 20.625 2.652 1 92.44 123 ALA A CA 1
ATOM 974 C C . ALA A 1 123 ? -4.133 22.078 2.213 1 92.44 123 ALA A C 1
ATOM 976 O O . ALA A 1 123 ? -3.334 22.938 2.6 1 92.44 123 ALA A O 1
ATOM 977 N N . LYS A 1 124 ? -5.031 22.453 1.325 1 87.69 124 LYS A N 1
ATOM 978 C CA . LYS A 1 124 ? -5.141 23.719 0.606 1 87.69 124 LYS A CA 1
ATOM 979 C C . LYS A 1 124 ? -4.996 24.906 1.557 1 87.69 124 LYS A C 1
ATOM 981 O O . LYS A 1 124 ? -4.285 25.859 1.254 1 87.69 124 LYS A O 1
ATOM 986 N N . ASP A 1 125 ? -5.527 24.984 2.805 1 83 125 ASP A N 1
ATOM 987 C CA . ASP A 1 125 ? -5.496 26.172 3.652 1 83 125 ASP A CA 1
ATOM 988 C C . ASP A 1 125 ? -4.68 25.922 4.918 1 83 125 ASP A C 1
ATOM 990 O O . ASP A 1 125 ? -4.777 26.688 5.887 1 83 125 ASP A O 1
ATOM 994 N N . LEU A 1 126 ? -3.805 24.922 4.816 1 89.19 126 LEU A N 1
ATOM 995 C CA . LEU A 1 126 ? -3.01 24.609 5.996 1 89.19 126 LEU A CA 1
ATOM 996 C C . LEU A 1 126 ? -1.592 25.156 5.863 1 89.19 126 LEU A C 1
ATOM 998 O O . LEU A 1 126 ? -1.038 25.188 4.762 1 89.19 126 LEU A O 1
ATOM 1002 N N . PRO A 1 127 ? -1.059 25.641 6.965 1 91.56 127 PRO A N 1
ATOM 1003 C CA . PRO A 1 127 ? 0.362 26 6.93 1 91.56 127 PRO A CA 1
ATOM 1004 C C . PRO A 1 127 ? 1.269 24.781 6.715 1 91.56 127 PRO A C 1
ATOM 1006 O O . PRO A 1 127 ? 0.835 23.641 6.895 1 91.56 127 PRO A O 1
ATOM 1009 N N . PRO A 1 128 ? 2.512 24.984 6.348 1 94.38 128 PRO A N 1
ATOM 1010 C CA . PRO A 1 128 ? 3.406 23.891 5.957 1 94.38 128 PRO A CA 1
ATOM 1011 C C . PRO A 1 128 ? 3.551 22.828 7.047 1 94.38 128 PRO A C 1
ATOM 1013 O O . PRO A 1 128 ? 3.59 21.625 6.75 1 94.38 128 PRO A O 1
ATOM 1016 N N . GLN A 1 129 ? 3.643 23.219 8.258 1 92.62 129 GLN A N 1
ATOM 1017 C CA . GLN A 1 129 ? 3.793 22.25 9.336 1 92.62 129 GLN A CA 1
ATOM 1018 C C . GLN A 1 129 ? 2.578 21.328 9.422 1 92.62 129 GLN A C 1
ATOM 1020 O O . GLN A 1 129 ? 2.725 20.109 9.57 1 92.62 129 GLN A O 1
ATOM 1025 N N . LYS A 1 130 ? 1.47 21.906 9.32 1 90.44 130 LYS A N 1
ATOM 1026 C CA . LYS A 1 130 ? 0.232 21.141 9.398 1 90.44 130 LYS A CA 1
ATOM 1027 C C . LYS A 1 130 ? 0.04 20.281 8.148 1 90.44 130 LYS A C 1
ATOM 1029 O O . LYS A 1 130 ? -0.514 19.188 8.219 1 90.44 130 LYS A O 1
ATOM 1034 N N . ARG A 1 131 ? 0.5 20.766 6.984 1 94.06 131 ARG A N 1
ATOM 1035 C CA . ARG A 1 131 ? 0.457 19.969 5.762 1 94.06 131 ARG A CA 1
ATOM 1036 C C . ARG A 1 131 ? 1.336 18.719 5.887 1 94.06 131 ARG A C 1
ATOM 1038 O O . ARG A 1 131 ? 0.958 17.641 5.438 1 94.06 131 ARG A O 1
ATOM 1045 N N . ALA A 1 132 ? 2.459 18.891 6.539 1 94.25 132 ALA A N 1
ATOM 1046 C CA . ALA A 1 132 ? 3.342 17.75 6.781 1 94.25 132 ALA A CA 1
ATOM 1047 C C . ALA A 1 132 ? 2.682 16.734 7.711 1 94.25 132 ALA A C 1
ATOM 1049 O O . ALA A 1 132 ? 2.734 15.531 7.461 1 94.25 132 ALA A O 1
ATOM 1050 N N . GLN A 1 133 ? 2.041 17.188 8.742 1 90.5 133 GLN A N 1
ATOM 1051 C CA . GLN A 1 133 ? 1.35 16.312 9.68 1 90.5 133 GLN A CA 1
ATOM 1052 C C . GLN A 1 133 ? 0.215 15.562 8.984 1 90.5 133 GLN A C 1
ATOM 1054 O O . GLN A 1 133 ? 0.008 14.367 9.234 1 90.5 133 GLN A O 1
ATOM 1059 N N . LEU A 1 134 ? -0.49 16.312 8.148 1 90.12 134 LEU A N 1
ATOM 1060 C CA . LEU A 1 134 ? -1.575 15.719 7.379 1 90.12 134 LEU A CA 1
ATOM 1061 C C . LEU A 1 134 ? -1.052 14.602 6.477 1 90.12 134 LEU A C 1
ATOM 1063 O O . LEU A 1 134 ? -1.625 13.516 6.434 1 90.12 134 LEU A O 1
ATOM 1067 N N . ALA A 1 135 ? 0.007 14.836 5.758 1 92.81 135 ALA A N 1
ATOM 1068 C CA . ALA A 1 135 ? 0.604 13.859 4.852 1 92.81 135 ALA A CA 1
ATOM 1069 C C . ALA A 1 135 ? 0.99 12.586 5.594 1 92.81 135 ALA A C 1
ATOM 1071 O O . ALA A 1 135 ? 0.714 11.477 5.129 1 92.81 135 ALA A O 1
ATOM 1072 N N . ILE A 1 136 ? 1.57 12.688 6.746 1 89 136 ILE A N 1
ATOM 1073 C CA . ILE A 1 136 ? 2.014 11.547 7.539 1 89 136 ILE A CA 1
ATOM 1074 C C . ILE A 1 136 ? 0.801 10.766 8.031 1 89 136 ILE A C 1
ATOM 1076 O O . ILE A 1 136 ? 0.79 9.531 7.984 1 89 136 ILE A O 1
ATOM 1080 N N . SER A 1 137 ? -0.181 11.5 8.445 1 86.06 137 SER A N 1
ATOM 1081 C CA . SER A 1 137 ? -1.382 10.859 8.977 1 86.06 137 SER A CA 1
ATOM 1082 C C . SER A 1 137 ? -2.1 10.062 7.891 1 86.06 137 SER A C 1
ATOM 1084 O O . SER A 1 137 ? -2.527 8.93 8.125 1 86.06 137 SER A O 1
ATOM 1086 N N . LEU A 1 138 ? -2.197 10.68 6.734 1 87 138 LEU A N 1
ATOM 1087 C CA . LEU A 1 138 ? -2.865 10 5.633 1 87 138 LEU A CA 1
ATOM 1088 C C . LEU A 1 138 ? -2.088 8.758 5.207 1 87 138 LEU A C 1
ATOM 1090 O O . LEU A 1 138 ? -2.684 7.73 4.871 1 87 138 LEU A O 1
ATOM 1094 N N . ALA A 1 139 ? -0.783 8.812 5.191 1 86.44 139 ALA A N 1
ATOM 1095 C CA . ALA A 1 139 ? 0.053 7.664 4.84 1 86.44 139 ALA A CA 1
ATOM 1096 C C . ALA A 1 139 ? -0.138 6.52 5.828 1 86.44 139 ALA A C 1
ATOM 1098 O O . ALA A 1 139 ? -0.178 5.352 5.434 1 86.44 139 ALA A O 1
ATOM 1099 N N . ARG A 1 140 ? -0.215 6.785 7.043 1 79.56 140 ARG A N 1
ATOM 1100 C CA . ARG A 1 140 ? -0.378 5.773 8.078 1 79.56 140 ARG A CA 1
ATOM 1101 C C . ARG A 1 140 ? -1.713 5.051 7.934 1 79.56 140 ARG A C 1
ATOM 1103 O O . ARG A 1 140 ? -1.779 3.824 8.07 1 79.56 140 ARG A O 1
ATOM 1110 N N . HIS A 1 141 ? -2.662 5.762 7.602 1 74.81 141 HIS A N 1
ATOM 1111 C CA . HIS A 1 141 ? -3.996 5.18 7.5 1 74.81 141 HIS A CA 1
ATOM 1112 C C . HIS A 1 141 ? -4.156 4.391 6.207 1 74.81 141 HIS A C 1
ATOM 1114 O O . HIS A 1 141 ? -4.809 3.344 6.191 1 74.81 141 HIS A O 1
ATOM 1120 N N . GLY A 1 142 ? -3.564 4.879 5.168 1 71.44 142 GLY A N 1
ATOM 1121 C CA . GLY A 1 142 ? -3.619 4.16 3.906 1 71.44 142 GLY A CA 1
ATOM 1122 C C . GLY A 1 142 ? -2.889 2.83 3.945 1 71.44 142 GLY A C 1
ATOM 1123 O O . GLY A 1 142 ? -3.393 1.823 3.441 1 71.44 142 GLY A O 1
ATOM 1124 N N . GLY A 1 143 ? -1.751 2.791 4.52 1 66.12 143 GLY A N 1
ATOM 1125 C CA . GLY A 1 143 ? -0.973 1.57 4.656 1 66.12 143 GLY A CA 1
ATOM 1126 C C . GLY A 1 143 ? -1.698 0.483 5.426 1 66.12 143 GLY A C 1
ATOM 1127 O O . GLY A 1 143 ? -1.637 -0.692 5.059 1 66.12 143 GLY A O 1
ATOM 1128 N N . ARG A 1 144 ? -2.4 0.795 6.395 1 62.34 144 ARG A N 1
ATOM 1129 C CA . ARG A 1 144 ? -3.133 -0.163 7.215 1 62.34 144 ARG A CA 1
ATOM 1130 C C . ARG A 1 144 ? -4.258 -0.818 6.422 1 62.34 144 ARG A C 1
ATOM 1132 O O . ARG A 1 144 ? -4.484 -2.023 6.539 1 62.34 144 ARG A O 1
ATOM 1139 N N . LYS A 1 145 ? -4.812 -0.019 5.609 1 64.94 145 LYS A N 1
ATOM 1140 C CA . LYS A 1 145 ? -5.934 -0.531 4.824 1 64.94 145 LYS A CA 1
ATOM 1141 C C . LYS A 1 145 ? -5.465 -1.55 3.791 1 64.94 145 LYS A C 1
ATOM 1143 O O . LYS A 1 145 ? -6.09 -2.598 3.615 1 64.94 145 LYS A O 1
ATOM 1148 N N . GLU A 1 146 ? -4.355 -1.212 3.209 1 65.12 146 GLU A N 1
ATOM 1149 C CA . GLU A 1 146 ? -3.811 -2.115 2.199 1 65.12 146 GLU A CA 1
ATOM 1150 C C . GLU A 1 146 ? -3.354 -3.43 2.824 1 65.12 146 GLU A C 1
ATOM 1152 O O . GLU A 1 146 ? -3.572 -4.504 2.26 1 65.12 146 GLU A O 1
ATOM 1157 N N . ALA A 1 147 ? -2.793 -3.346 3.953 1 62.31 147 ALA A N 1
ATOM 1158 C CA . ALA A 1 147 ? -2.334 -4.535 4.664 1 62.31 147 ALA A CA 1
ATOM 1159 C C . ALA A 1 147 ? -3.51 -5.422 5.066 1 62.31 147 ALA A C 1
ATOM 1161 O O . ALA A 1 147 ? -3.428 -6.648 4.98 1 62.31 147 ALA A O 1
ATOM 1162 N N . ASN A 1 148 ? -4.523 -4.855 5.391 1 64.62 148 ASN A N 1
ATOM 1163 C CA . ASN A 1 148 ? -5.703 -5.574 5.855 1 64.62 148 ASN A CA 1
ATOM 1164 C C . ASN A 1 148 ? -6.441 -6.246 4.699 1 64.62 148 ASN A C 1
ATOM 1166 O O . ASN A 1 148 ? -7.051 -7.301 4.875 1 64.62 148 ASN A O 1
ATOM 1170 N N . LEU A 1 149 ? -6.379 -5.66 3.543 1 64.12 149 LEU A N 1
ATOM 1171 C CA . LEU A 1 149 ? -7.039 -6.203 2.361 1 64.12 149 LEU A CA 1
ATOM 1172 C C . LEU A 1 149 ? -6.398 -7.52 1.933 1 64.12 149 LEU A C 1
ATOM 1174 O O . LEU A 1 149 ? -7.059 -8.367 1.326 1 64.12 149 LEU A O 1
ATOM 1178 N N . MET A 1 150 ? -5.184 -7.66 2.283 1 62.59 150 MET A N 1
ATOM 1179 C CA . MET A 1 150 ? -4.453 -8.836 1.826 1 62.59 150 MET A CA 1
ATOM 1180 C C . MET A 1 150 ? -4.547 -9.969 2.848 1 62.59 150 MET A C 1
ATOM 1182 O O . MET A 1 150 ? -4.125 -11.094 2.578 1 62.59 150 MET A O 1
ATOM 1186 N N . LYS A 1 151 ? -5.098 -9.648 4.027 1 62.47 151 LYS A N 1
ATOM 1187 C CA . LYS A 1 151 ? -5.277 -10.695 5.031 1 62.47 151 LYS A CA 1
ATOM 1188 C C . LYS A 1 151 ? -6.422 -11.625 4.652 1 62.47 151 LYS A C 1
ATOM 1190 O O . LYS A 1 151 ? -7.473 -11.18 4.195 1 62.47 151 LYS A O 1
ATOM 1195 N N . PRO A 1 152 ? -5.992 -12.914 4.57 1 56.38 152 PRO A N 1
ATOM 1196 C CA . PRO A 1 152 ? -7.074 -13.859 4.289 1 56.38 152 PRO A CA 1
ATOM 1197 C C . PRO A 1 152 ? -8.258 -13.703 5.234 1 56.38 152 PRO A C 1
ATOM 1199 O O . PRO A 1 152 ? -8.094 -13.266 6.375 1 56.38 152 PRO A O 1
ATOM 1202 N N . ASP A 1 153 ? -9.391 -13.68 4.719 1 52.53 153 ASP A N 1
ATOM 1203 C CA . ASP A 1 153 ? -10.602 -13.586 5.527 1 52.53 153 ASP A CA 1
ATOM 1204 C C . ASP A 1 153 ? -10.57 -14.578 6.688 1 52.53 153 ASP A C 1
ATOM 1206 O O . ASP A 1 153 ? -10.156 -15.727 6.516 1 52.53 153 ASP A O 1
ATOM 1210 N N . ARG A 1 154 ? -10.211 -14.164 7.891 1 49.16 154 ARG A N 1
ATOM 1211 C CA . ARG A 1 154 ? -10.266 -14.984 9.102 1 49.16 154 ARG A CA 1
ATOM 1212 C C . ARG A 1 154 ? -11.422 -15.977 9.039 1 49.16 154 ARG A C 1
ATOM 1214 O O . ARG A 1 154 ? -11.516 -16.891 9.867 1 49.16 154 ARG A O 1
ATOM 1221 N N . ASP A 1 155 ? -12.422 -15.711 8.43 1 44.12 155 ASP A N 1
ATOM 1222 C CA . ASP A 1 155 ? -13.594 -16.578 8.594 1 44.12 155 ASP A CA 1
ATOM 1223 C C . ASP A 1 155 ? -13.25 -18.031 8.281 1 44.12 155 ASP A C 1
ATOM 1225 O O . ASP A 1 155 ? -13.984 -18.938 8.664 1 44.12 155 ASP A O 1
ATOM 1229 N N . GLY A 1 156 ? -12.352 -18.328 7.391 1 40.34 156 GLY A N 1
ATOM 1230 C CA . GLY A 1 156 ? -12.172 -19.766 7.184 1 40.34 156 GLY A CA 1
ATOM 1231 C C . GLY A 1 156 ? -11.461 -20.438 8.336 1 40.34 156 GLY A C 1
ATOM 1232 O O . GLY A 1 156 ? -11.336 -21.672 8.359 1 40.34 156 GLY A O 1
ATOM 1233 N N . ARG A 1 157 ? -10.578 -19.688 9.078 1 43.81 157 ARG A N 1
ATOM 1234 C CA . ARG A 1 157 ? -9.898 -20.375 10.18 1 43.81 157 ARG A CA 1
ATOM 1235 C C . ARG A 1 157 ? -10.883 -20.781 11.273 1 43.81 157 ARG A C 1
ATOM 1237 O O . ARG A 1 157 ? -10.633 -21.719 12.023 1 43.81 157 ARG A O 1
ATOM 1244 N N . HIS A 1 158 ? -11.828 -19.922 11.422 1 41.09 158 HIS A N 1
ATOM 1245 C CA . HIS A 1 158 ? -12.664 -20.281 12.562 1 41.09 158 HIS A CA 1
ATOM 1246 C C . HIS A 1 158 ? -13.406 -21.594 12.312 1 41.09 158 HIS A C 1
ATOM 1248 O O . HIS A 1 158 ? -13.953 -22.188 13.242 1 41.09 158 HIS A O 1
ATOM 1254 N N . SER A 1 159 ? -13.602 -21.875 11.125 1 40.91 159 SER A N 1
ATOM 1255 C CA . SER A 1 159 ? -14.406 -23.078 10.961 1 40.91 159 SER A CA 1
ATOM 1256 C C . SER A 1 159 ? -13.633 -24.328 11.359 1 40.91 159 SER A C 1
ATOM 1258 O O . SER A 1 159 ? -14.219 -25.359 11.672 1 40.91 159 SER A O 1
ATOM 1260 N N . ARG A 1 160 ? -12.219 -24.344 11.188 1 42.31 160 ARG A N 1
ATOM 1261 C CA . ARG A 1 160 ? -11.586 -25.625 11.469 1 42.31 160 ARG A CA 1
ATOM 1262 C C . ARG A 1 160 ? -11.508 -25.875 12.977 1 42.31 160 ARG A C 1
ATOM 1264 O O . ARG A 1 160 ? -11.25 -27 13.406 1 42.31 160 ARG A O 1
ATOM 1271 N N . MET A 1 161 ? -11.461 -24.828 13.75 1 40.25 161 MET A N 1
ATOM 1272 C CA . MET A 1 161 ? -11.281 -25.125 15.172 1 40.25 161 MET A CA 1
ATOM 1273 C C . MET A 1 161 ? -12.562 -25.688 15.773 1 40.25 161 MET A C 1
ATOM 1275 O O . MET A 1 161 ? -12.578 -26.125 16.922 1 40.25 161 MET A O 1
ATOM 1279 N N . ARG A 1 162 ? -13.633 -25.312 15.094 1 42.72 162 ARG A N 1
ATOM 1280 C CA . ARG A 1 162 ? -14.836 -25.734 15.805 1 42.72 162 ARG A CA 1
ATOM 1281 C C . ARG A 1 162 ? -15.055 -27.234 15.672 1 42.72 162 ARG A C 1
ATOM 1283 O O . ARG A 1 162 ? -15.867 -27.812 16.391 1 42.72 162 ARG A O 1
ATOM 1290 N N . TRP A 1 163 ? -14.43 -27.797 14.547 1 42.12 163 TRP A N 1
ATOM 1291 C CA . TRP A 1 163 ? -14.797 -29.219 14.453 1 42.12 163 TRP A CA 1
ATOM 1292 C C . TRP A 1 163 ? -14.023 -30.047 15.469 1 42.12 163 TRP A C 1
ATOM 1294 O O . TRP A 1 163 ? -14.281 -31.234 15.633 1 42.12 163 TRP A O 1
ATOM 1304 N N . ARG A 1 164 ? -12.844 -29.609 15.984 1 40.84 164 ARG A N 1
ATOM 1305 C CA . ARG A 1 164 ? -12.133 -30.547 16.844 1 40.84 164 ARG A CA 1
ATOM 1306 C C . ARG A 1 164 ? -12.75 -30.594 18.234 1 40.84 164 ARG A C 1
ATOM 1308 O O . ARG A 1 164 ? -12.297 -31.344 19.109 1 40.84 164 ARG A O 1
ATOM 1315 N N . GLN A 1 165 ? -13.633 -29.688 18.562 1 28.05 165 GLN A N 1
ATOM 1316 C CA . GLN A 1 165 ? -14.219 -30.141 19.828 1 28.05 165 GLN A CA 1
ATOM 1317 C C . GLN A 1 165 ? -15.328 -31.156 19.578 1 28.05 165 GLN A C 1
ATOM 1319 O O . GLN A 1 165 ? -16.094 -31.047 18.625 1 28.05 165 GLN A O 1
ATOM 1324 N N . MET B 1 1 ? 43.406 -41.312 50.906 1 32.69 1 MET B N 1
ATOM 1325 C CA . MET B 1 1 ? 42.156 -40.969 50.219 1 32.69 1 MET B CA 1
ATOM 1326 C C . MET B 1 1 ? 42.219 -39.531 49.719 1 32.69 1 MET B C 1
ATOM 1328 O O . MET B 1 1 ? 42.312 -38.594 50.5 1 32.69 1 MET B O 1
ATOM 1332 N N . LYS B 1 2 ? 42.969 -39.375 48.625 1 40.5 2 LYS B N 1
ATOM 1333 C CA . LYS B 1 2 ? 43.375 -38.062 48.125 1 40.5 2 LYS B CA 1
ATOM 1334 C C . LYS B 1 2 ? 42.125 -37.188 47.844 1 40.5 2 LYS B C 1
ATOM 1336 O O . LYS B 1 2 ? 41.094 -37.688 47.406 1 40.5 2 LYS B O 1
ATOM 1341 N N . PRO B 1 3 ? 41.969 -36.031 48.469 1 45.19 3 PRO B N 1
ATOM 1342 C CA . PRO B 1 3 ? 40.781 -35.188 48.344 1 45.19 3 PRO B CA 1
ATOM 1343 C C . PRO B 1 3 ? 40.531 -34.781 46.875 1 45.19 3 PRO B C 1
ATOM 1345 O O . PRO B 1 3 ? 41.469 -34.562 46.125 1 45.19 3 PRO B O 1
ATOM 1348 N N . PHE B 1 4 ? 39.75 -35.469 46.125 1 43.56 4 PHE B N 1
ATOM 1349 C CA . PHE B 1 4 ? 39.281 -35.125 44.781 1 43.56 4 PHE B CA 1
ATOM 1350 C C . PHE B 1 4 ? 38.844 -33.656 44.719 1 43.56 4 PHE B C 1
ATOM 1352 O O . PHE B 1 4 ? 37.906 -33.25 45.406 1 43.56 4 PHE B O 1
ATOM 1359 N N . ARG B 1 5 ? 39.781 -32.719 44.688 1 39.91 5 ARG B N 1
ATOM 1360 C CA . ARG B 1 5 ? 39.562 -31.281 44.469 1 39.91 5 ARG B CA 1
ATOM 1361 C C . ARG B 1 5 ? 38.594 -31.047 43.312 1 39.91 5 ARG B C 1
ATOM 1363 O O . ARG B 1 5 ? 38.844 -31.453 42.188 1 39.91 5 ARG B O 1
ATOM 1370 N N . LEU B 1 6 ? 37.281 -31.156 43.531 1 39.56 6 LEU B N 1
ATOM 1371 C CA . LEU B 1 6 ? 36.219 -30.781 42.625 1 39.56 6 LEU B CA 1
ATOM 1372 C C . LEU B 1 6 ? 36.5 -29.406 42 1 39.56 6 LEU B C 1
ATOM 1374 O O . LEU B 1 6 ? 36.594 -28.406 42.719 1 39.56 6 LEU B O 1
ATOM 1378 N N . LEU B 1 7 ? 37.406 -29.328 41.094 1 41.69 7 LEU B N 1
ATOM 1379 C CA . LEU B 1 7 ? 37.656 -28.109 40.281 1 41.69 7 LEU B CA 1
ATOM 1380 C C . LEU B 1 7 ? 36.312 -27.547 39.781 1 41.69 7 LEU B C 1
ATOM 1382 O O . LEU B 1 7 ? 35.625 -28.219 39 1 41.69 7 LEU B O 1
ATOM 1386 N N . VAL B 1 8 ? 35.562 -26.844 40.594 1 40.47 8 VAL B N 1
ATOM 1387 C CA . VAL B 1 8 ? 34.406 -26.047 40.219 1 40.47 8 VAL B CA 1
ATOM 1388 C C . VAL B 1 8 ? 34.75 -25.156 39.031 1 40.47 8 VAL B C 1
ATOM 1390 O O . VAL B 1 8 ? 35.594 -24.25 39.156 1 40.47 8 VAL B O 1
ATOM 1393 N N . LEU B 1 9 ? 34.938 -25.75 37.844 1 40.91 9 LEU B N 1
ATOM 1394 C CA . LEU B 1 9 ? 35.125 -24.938 36.656 1 40.91 9 LEU B CA 1
ATOM 1395 C C . LEU B 1 9 ? 34.062 -23.859 36.562 1 40.91 9 LEU B C 1
ATOM 1397 O O . LEU B 1 9 ? 32.844 -24.156 36.594 1 40.91 9 LEU B O 1
ATOM 1401 N N . PRO B 1 10 ? 34.375 -22.609 37 1 41.72 10 PRO B N 1
ATOM 1402 C CA . PRO B 1 10 ? 33.406 -21.516 36.812 1 41.72 10 PRO B CA 1
ATOM 1403 C C . PRO B 1 10 ? 32.844 -21.484 35.406 1 41.72 10 PRO B C 1
ATOM 1405 O O . PRO B 1 10 ? 33.594 -21.484 34.406 1 41.72 10 PRO B O 1
ATOM 1408 N N . LEU B 1 11 ? 31.75 -22.219 35.188 1 39.59 11 LEU B N 1
ATOM 1409 C CA . LEU B 1 11 ? 30.969 -22.047 33.969 1 39.59 11 LEU B CA 1
ATOM 1410 C C . LEU B 1 11 ? 30.859 -20.562 33.594 1 39.59 11 LEU B C 1
ATOM 1412 O O . LEU B 1 11 ? 30.219 -19.781 34.312 1 39.59 11 LEU B O 1
ATOM 1416 N N . LEU B 1 12 ? 32 -19.969 33.156 1 35.62 12 LEU B N 1
ATOM 1417 C CA . LEU B 1 12 ? 31.953 -18.641 32.562 1 35.62 12 LEU B CA 1
ATOM 1418 C C . LEU B 1 12 ? 30.734 -18.5 31.656 1 35.62 12 LEU B C 1
ATOM 1420 O O . LEU B 1 12 ? 30.609 -19.219 30.656 1 35.62 12 LEU B O 1
ATOM 1424 N N . LEU B 1 13 ? 29.547 -18.234 32.219 1 36.53 13 LEU B N 1
ATOM 1425 C CA . LEU B 1 13 ? 28.359 -17.766 31.5 1 36.53 13 LEU B CA 1
ATOM 1426 C C . LEU B 1 13 ? 28.734 -16.703 30.453 1 36.53 13 LEU B C 1
ATOM 1428 O O . LEU B 1 13 ? 29.047 -15.57 30.812 1 36.53 13 LEU B O 1
ATOM 1432 N N . LEU B 1 14 ? 29.547 -17.031 29.453 1 36.47 14 LEU B N 1
ATOM 1433 C CA . LEU B 1 14 ? 29.719 -16.094 28.344 1 36.47 14 LEU B CA 1
ATOM 1434 C C . LEU B 1 14 ? 28.375 -15.555 27.875 1 36.47 14 LEU B C 1
ATOM 1436 O O . LEU B 1 14 ? 27.453 -16.328 27.625 1 36.47 14 LEU B O 1
ATOM 1440 N N . PRO B 1 15 ? 27.969 -14.336 28.344 1 39.25 15 PRO B N 1
ATOM 1441 C CA . PRO B 1 15 ? 26.766 -13.711 27.781 1 39.25 15 PRO B CA 1
ATOM 1442 C C . PRO B 1 15 ? 26.719 -13.812 26.25 1 39.25 15 PRO B C 1
ATOM 1444 O O . PRO B 1 15 ? 27.719 -13.547 25.578 1 39.25 15 PRO B O 1
ATOM 1447 N N . LEU B 1 16 ? 26.172 -14.852 25.703 1 36.53 16 LEU B N 1
ATOM 1448 C CA . LEU B 1 16 ? 25.797 -14.797 24.297 1 36.53 16 LEU B CA 1
ATOM 1449 C C . LEU B 1 16 ? 25.203 -13.438 23.938 1 36.53 16 LEU B C 1
ATOM 1451 O O . LEU B 1 16 ? 24.047 -13.156 24.281 1 36.53 16 LEU B O 1
ATOM 1455 N N . VAL B 1 17 ? 25.922 -12.375 24.203 1 33.94 17 VAL B N 1
ATOM 1456 C CA . VAL B 1 17 ? 25.484 -11.109 23.609 1 33.94 17 VAL B CA 1
ATOM 1457 C C . VAL B 1 17 ? 25.016 -11.344 22.188 1 33.94 17 VAL B C 1
ATOM 1459 O O . VAL B 1 17 ? 25.797 -11.758 21.328 1 33.94 17 VAL B O 1
ATOM 1462 N N . THR B 1 18 ? 23.844 -11.922 21.984 1 35.91 18 THR B N 1
ATOM 1463 C CA . THR B 1 18 ? 23.234 -11.789 20.672 1 35.91 18 THR B CA 1
ATOM 1464 C C . THR B 1 18 ? 23.562 -10.43 20.047 1 35.91 18 THR B C 1
ATOM 1466 O O . THR B 1 18 ? 23.234 -9.391 20.625 1 35.91 18 THR B O 1
ATOM 1469 N N . TRP B 1 19 ? 24.781 -10.195 19.609 1 33.81 19 TRP B N 1
ATOM 1470 C CA . TRP B 1 19 ? 25.062 -9.07 18.734 1 33.81 19 TRP B CA 1
ATOM 1471 C C . TRP B 1 19 ? 23.875 -8.797 17.812 1 33.81 19 TRP B C 1
ATOM 1473 O O . TRP B 1 19 ? 23.578 -9.594 16.906 1 33.81 19 TRP B O 1
ATOM 1483 N N . ALA B 1 20 ? 22.75 -8.5 18.328 1 35.34 20 ALA B N 1
ATOM 1484 C CA . ALA B 1 20 ? 21.781 -7.863 17.422 1 35.34 20 ALA B CA 1
ATOM 1485 C C . ALA B 1 20 ? 22.484 -6.938 16.438 1 35.34 20 ALA B C 1
ATOM 1487 O O . ALA B 1 20 ? 23.281 -6.078 16.828 1 35.34 20 ALA B O 1
ATOM 1488 N N . ALA B 1 21 ? 22.953 -7.391 15.328 1 38.47 21 ALA B N 1
ATOM 1489 C CA . ALA B 1 21 ? 23.469 -6.516 14.281 1 38.47 21 ALA B CA 1
ATOM 1490 C C . ALA B 1 21 ? 22.781 -5.156 14.305 1 38.47 21 ALA B C 1
ATOM 1492 O O . ALA B 1 21 ? 21.562 -5.078 14.461 1 38.47 21 ALA B O 1
ATOM 1493 N N . PRO B 1 22 ? 23.422 -4.148 14.688 1 38.47 22 PRO B N 1
ATOM 1494 C CA . PRO B 1 22 ? 22.797 -2.824 14.711 1 38.47 22 PRO B CA 1
ATOM 1495 C C . PRO B 1 22 ? 21.875 -2.584 13.516 1 38.47 22 PRO B C 1
ATOM 1497 O O . PRO B 1 22 ? 22.234 -2.908 12.383 1 38.47 22 PRO B O 1
ATOM 1500 N N . PRO B 1 23 ? 20.594 -2.623 13.617 1 42.06 23 PRO B N 1
ATOM 1501 C CA . PRO B 1 23 ? 19.641 -2.348 12.547 1 42.06 23 PRO B CA 1
ATOM 1502 C C . PRO B 1 23 ? 20.062 -1.186 11.648 1 42.06 23 PRO B C 1
ATOM 1504 O O . PRO B 1 23 ? 19.453 -0.938 10.609 1 42.06 23 PRO B O 1
ATOM 1507 N N . ASP B 1 24 ? 20.922 -0.283 12.133 1 42.91 24 ASP B N 1
ATOM 1508 C CA . ASP B 1 24 ? 21.25 0.974 11.469 1 42.91 24 ASP B CA 1
ATOM 1509 C C . ASP B 1 24 ? 22.203 0.738 10.289 1 42.91 24 ASP B C 1
ATOM 1511 O O . ASP B 1 24 ? 22.641 1.689 9.641 1 42.91 24 ASP B O 1
ATOM 1515 N N . ALA B 1 25 ? 23.094 -0.27 10.188 1 46.25 25 ALA B N 1
ATOM 1516 C CA . ALA B 1 25 ? 24.094 -0.246 9.125 1 46.25 25 ALA B CA 1
ATOM 1517 C C . ALA B 1 25 ? 23.453 -0.479 7.762 1 46.25 25 ALA B C 1
ATOM 1519 O O . ALA B 1 25 ? 22.719 -1.447 7.574 1 46.25 25 ALA B O 1
ATOM 1520 N N . PRO B 1 26 ? 23.375 0.489 6.852 1 53.94 26 PRO B N 1
ATOM 1521 C CA . PRO B 1 26 ? 22.922 0.352 5.469 1 53.94 26 PRO B CA 1
ATOM 1522 C C . PRO B 1 26 ? 23.172 -1.045 4.898 1 53.94 26 PRO B C 1
ATOM 1524 O O . PRO B 1 26 ? 22.328 -1.572 4.164 1 53.94 26 PRO B O 1
ATOM 1527 N N . ASP B 1 27 ? 24.297 -1.544 5.371 1 56.91 27 ASP B N 1
ATOM 1528 C CA . ASP B 1 27 ? 24.703 -2.84 4.828 1 56.91 27 ASP B CA 1
ATOM 1529 C C . ASP B 1 27 ? 23.781 -3.953 5.336 1 56.91 27 ASP B C 1
ATOM 1531 O O . ASP B 1 27 ? 23.453 -4.883 4.594 1 56.91 27 ASP B O 1
ATOM 1535 N N . ALA B 1 28 ? 23.406 -3.777 6.578 1 58.56 28 ALA B N 1
ATOM 1536 C CA . ALA B 1 28 ? 22.562 -4.828 7.141 1 58.56 28 ALA B CA 1
ATOM 1537 C C . ALA B 1 28 ? 21.172 -4.805 6.508 1 58.56 28 ALA B C 1
ATOM 1539 O O . ALA B 1 28 ? 20.609 -5.859 6.199 1 58.56 28 ALA B O 1
ATOM 1540 N N . SER B 1 29 ? 20.75 -3.521 6.27 1 64.88 29 SER B N 1
ATOM 1541 C CA . SER B 1 29 ? 19.438 -3.381 5.625 1 64.88 29 SER B CA 1
ATOM 1542 C C . SER B 1 29 ? 19.453 -3.975 4.219 1 64.88 29 SER B C 1
ATOM 1544 O O . SER B 1 29 ? 18.5 -4.648 3.816 1 64.88 29 SER B O 1
ATOM 1546 N N . GLU B 1 30 ? 20.625 -3.768 3.699 1 68 30 GLU B N 1
ATOM 1547 C CA . GLU B 1 30 ? 20.75 -4.301 2.348 1 68 30 GLU B CA 1
ATOM 1548 C C . GLU B 1 30 ? 20.75 -5.828 2.355 1 68 30 GLU B C 1
ATOM 1550 O O . GLU B 1 30 ? 20.172 -6.457 1.472 1 68 30 GLU B O 1
ATOM 1555 N N . ARG B 1 31 ? 21.422 -6.348 3.324 1 69.38 31 ARG B N 1
ATOM 1556 C CA . ARG B 1 31 ? 21.484 -7.801 3.434 1 69.38 31 ARG B CA 1
ATOM 1557 C C . ARG B 1 31 ? 20.109 -8.391 3.721 1 69.38 31 ARG B C 1
ATOM 1559 O O . ARG B 1 31 ? 19.734 -9.406 3.143 1 69.38 31 ARG B O 1
ATOM 1566 N N . VAL B 1 32 ? 19.453 -7.727 4.613 1 68.25 32 VAL B N 1
ATOM 1567 C CA . VAL B 1 32 ? 18.109 -8.18 4.965 1 68.25 32 VAL B CA 1
ATOM 1568 C C . VAL B 1 32 ? 17.203 -8.102 3.738 1 68.25 32 VAL B C 1
ATOM 1570 O O . VAL B 1 32 ? 16.422 -9.023 3.475 1 68.25 32 VAL B O 1
ATOM 1573 N N . GLU B 1 33 ? 17.453 -7.059 2.998 1 71.31 33 GLU B N 1
ATOM 1574 C CA . GLU B 1 33 ? 16.641 -6.887 1.794 1 71.31 33 GLU B CA 1
ATOM 1575 C C . GLU B 1 33 ? 16.953 -7.961 0.757 1 71.31 33 GLU B C 1
ATOM 1577 O O . GLU B 1 33 ? 16.047 -8.5 0.117 1 71.31 33 GLU B O 1
ATOM 1582 N N . LYS B 1 34 ? 18.203 -8.195 0.656 1 71.75 34 LYS B N 1
ATOM 1583 C CA . LYS B 1 34 ? 18.625 -9.219 -0.296 1 71.75 34 LYS B CA 1
ATOM 1584 C C . LYS B 1 34 ? 18.078 -10.594 0.097 1 71.75 34 LYS B C 1
ATOM 1586 O O . LYS B 1 34 ? 17.609 -11.344 -0.756 1 71.75 34 LYS B O 1
ATOM 1591 N N . ARG B 1 35 ? 18.156 -10.883 1.277 1 71.81 35 ARG B N 1
ATOM 1592 C CA . ARG B 1 35 ? 17.672 -12.164 1.771 1 71.81 35 ARG B CA 1
ATOM 1593 C C . ARG B 1 35 ? 16.156 -12.281 1.574 1 71.81 35 ARG B C 1
ATOM 1595 O O . ARG B 1 35 ? 15.656 -13.328 1.165 1 71.81 35 ARG B O 1
ATOM 1602 N N . SER B 1 36 ? 15.531 -11.188 1.898 1 72.25 36 SER B N 1
ATOM 1603 C CA . SER B 1 36 ? 14.078 -11.172 1.728 1 72.25 36 SER B CA 1
ATOM 1604 C C . SER B 1 36 ? 13.695 -11.391 0.27 1 72.25 36 SER B C 1
ATOM 1606 O O . SER B 1 36 ? 12.75 -12.133 -0.022 1 72.25 36 SER B O 1
ATOM 1608 N N . ARG B 1 37 ? 14.484 -10.859 -0.561 1 73.62 37 ARG B N 1
ATOM 1609 C CA . ARG B 1 37 ? 14.234 -11.008 -1.989 1 73.62 37 ARG B CA 1
ATOM 1610 C C . ARG B 1 37 ? 14.43 -12.453 -2.434 1 73.62 37 ARG B C 1
ATOM 1612 O O . ARG B 1 37 ? 13.633 -12.992 -3.203 1 73.62 37 ARG B O 1
ATOM 1619 N N . MET B 1 38 ? 15.5 -12.953 -1.943 1 75.19 38 MET B N 1
ATOM 1620 C CA . MET B 1 38 ? 15.812 -14.336 -2.305 1 75.19 38 MET B CA 1
ATOM 1621 C C . MET B 1 38 ? 14.742 -15.289 -1.786 1 75.19 38 MET B C 1
ATOM 1623 O O . MET B 1 38 ? 14.336 -16.203 -2.494 1 75.19 38 MET B O 1
ATOM 1627 N N . MET B 1 39 ? 14.367 -15.008 -0.638 1 75.06 39 MET B N 1
ATOM 1628 C CA . MET B 1 39 ? 13.336 -15.859 -0.051 1 75.06 39 MET B CA 1
ATOM 1629 C C . MET B 1 39 ? 12.031 -15.742 -0.821 1 75.06 39 MET B C 1
ATOM 1631 O O . MET B 1 39 ? 11.328 -16.734 -1.023 1 75.06 39 MET B O 1
ATOM 1635 N N . ARG B 1 40 ? 11.781 -14.602 -1.22 1 75.31 40 ARG B N 1
ATOM 1636 C CA . ARG B 1 40 ? 10.578 -14.375 -2.01 1 75.31 40 ARG B CA 1
ATOM 1637 C C . ARG B 1 40 ? 10.656 -15.102 -3.348 1 75.31 40 ARG B C 1
ATOM 1639 O O . ARG B 1 40 ? 9.68 -15.727 -3.775 1 75.31 40 ARG B O 1
ATOM 1646 N N . MET B 1 41 ? 11.773 -14.992 -3.936 1 77.31 41 MET B N 1
ATOM 1647 C CA . MET B 1 41 ? 11.984 -15.656 -5.219 1 77.31 41 MET B CA 1
ATOM 1648 C C . MET B 1 41 ? 11.836 -17.172 -5.082 1 77.31 41 MET B C 1
ATOM 1650 O O . MET B 1 41 ? 11.18 -17.812 -5.898 1 77.31 41 MET B O 1
ATOM 1654 N N . LEU B 1 42 ? 12.469 -17.672 -4.078 1 76.44 42 LEU B N 1
ATOM 1655 C CA . LEU B 1 42 ? 12.453 -19.125 -3.877 1 76.44 42 LEU B CA 1
ATOM 1656 C C . LEU B 1 42 ? 11.039 -19.609 -3.557 1 76.44 42 LEU B C 1
ATOM 1658 O O . LEU B 1 42 ? 10.609 -20.656 -4.055 1 76.44 42 LEU B O 1
ATOM 1662 N N . SER B 1 43 ? 10.414 -18.844 -2.738 1 75 43 SER B N 1
ATOM 1663 C CA . SER B 1 43 ? 9.031 -19.188 -2.398 1 75 43 SER B CA 1
ATOM 1664 C C . SER B 1 43 ? 8.141 -19.172 -3.633 1 75 43 SER B C 1
ATOM 1666 O O . SER B 1 43 ? 7.336 -20.094 -3.836 1 75 43 SER B O 1
ATOM 1668 N N . LEU B 1 44 ? 8.352 -18.156 -4.406 1 77.88 44 LEU B N 1
ATOM 1669 C CA . LEU B 1 44 ? 7.555 -18.016 -5.621 1 77.88 44 LEU B CA 1
ATOM 1670 C C . LEU B 1 44 ? 7.855 -19.156 -6.594 1 77.88 44 LEU B C 1
ATOM 1672 O O . LEU B 1 44 ? 6.941 -19.719 -7.195 1 77.88 44 LEU B O 1
ATOM 1676 N N . ALA B 1 45 ? 9.125 -19.406 -6.738 1 79.12 45 ALA B N 1
ATOM 1677 C CA . ALA B 1 45 ? 9.516 -20.484 -7.648 1 79.12 45 ALA B CA 1
ATOM 1678 C C . ALA B 1 45 ? 8.93 -21.812 -7.207 1 79.12 45 ALA B C 1
ATOM 1680 O O . ALA B 1 45 ? 8.492 -22.625 -8.039 1 79.12 45 ALA B O 1
ATOM 1681 N N . GLU B 1 46 ? 8.992 -22.062 -5.918 1 78.44 46 GLU B N 1
ATOM 1682 C CA . GLU B 1 46 ? 8.445 -23.312 -5.375 1 78.44 46 GLU B CA 1
ATOM 1683 C C . GLU B 1 46 ? 6.934 -23.359 -5.547 1 78.44 46 GLU B C 1
ATOM 1685 O O . GLU B 1 46 ? 6.391 -24.391 -5.98 1 78.44 46 GLU B O 1
ATOM 1690 N N . GLU B 1 47 ? 6.324 -22.266 -5.242 1 75.75 47 GLU B N 1
ATOM 1691 C CA . GLU B 1 47 ? 4.871 -22.203 -5.352 1 75.75 47 GLU B CA 1
ATOM 1692 C C . GLU B 1 47 ? 4.418 -22.406 -6.797 1 75.75 47 GLU B C 1
ATOM 1694 O O . GLU B 1 47 ? 3.402 -23.047 -7.055 1 75.75 47 GLU B O 1
ATOM 1699 N N . LEU B 1 48 ? 5.176 -21.844 -7.648 1 79.94 48 LEU B N 1
ATOM 1700 C CA . LEU B 1 48 ? 4.797 -21.859 -9.055 1 79.94 48 LEU B CA 1
ATOM 1701 C C . LEU B 1 48 ? 5.332 -23.109 -9.758 1 79.94 48 LEU B C 1
ATOM 1703 O O . LEU B 1 48 ? 5.047 -23.328 -10.93 1 79.94 48 LEU B O 1
ATOM 1707 N N . GLU B 1 49 ? 6.113 -23.984 -9.008 1 80.88 49 GLU B N 1
ATOM 1708 C CA . GLU B 1 49 ? 6.668 -25.219 -9.562 1 80.88 49 GLU B CA 1
ATOM 1709 C C . GLU B 1 49 ? 7.426 -24.953 -10.859 1 80.88 49 GLU B C 1
ATOM 1711 O O . GLU B 1 49 ? 7.199 -25.625 -11.867 1 80.88 49 GLU B O 1
ATOM 1716 N N . LEU B 1 50 ? 8.234 -23.984 -10.812 1 78.94 50 LEU B N 1
ATOM 1717 C CA . LEU B 1 50 ? 8.969 -23.562 -12 1 78.94 50 LEU B CA 1
ATOM 1718 C C . LEU B 1 50 ? 10.156 -24.484 -12.258 1 78.94 50 LEU B C 1
ATOM 1720 O O . LEU B 1 50 ? 10.695 -25.078 -11.328 1 78.94 50 LEU B O 1
ATOM 1724 N N . ASN B 1 51 ? 10.391 -24.75 -13.57 1 80.94 51 ASN B N 1
ATOM 1725 C CA . ASN B 1 51 ? 11.633 -25.438 -13.898 1 80.94 51 ASN B CA 1
ATOM 1726 C C . ASN B 1 51 ? 12.844 -24.516 -13.789 1 80.94 51 ASN B C 1
ATOM 1728 O O . ASN B 1 51 ? 12.703 -23.344 -13.461 1 80.94 51 ASN B O 1
ATOM 1732 N N . GLU B 1 52 ? 14.094 -25.062 -13.914 1 82.12 52 GLU B N 1
ATOM 1733 C CA . GLU B 1 52 ? 15.336 -24.312 -13.703 1 82.12 52 GLU B CA 1
ATOM 1734 C C . GLU B 1 52 ? 15.414 -23.094 -14.625 1 82.12 52 GLU B C 1
ATOM 1736 O O . GLU B 1 52 ? 15.781 -22.016 -14.188 1 82.12 52 GLU B O 1
ATOM 1741 N N . ALA B 1 53 ? 15.07 -23.281 -15.914 1 83.06 53 ALA B N 1
ATOM 1742 C CA . ALA B 1 53 ? 15.141 -22.188 -16.891 1 83.06 53 ALA B CA 1
ATOM 1743 C C . ALA B 1 53 ? 14.148 -21.078 -16.531 1 83.06 53 ALA B C 1
ATOM 1745 O O . ALA B 1 53 ? 14.477 -19.891 -16.609 1 83.06 53 ALA B O 1
ATOM 1746 N N . GLN B 1 54 ? 12.953 -21.422 -16.078 1 80.62 54 GLN B N 1
ATOM 1747 C CA . GLN B 1 54 ? 11.906 -20.469 -15.688 1 80.62 54 GLN B CA 1
ATOM 1748 C C . GLN B 1 54 ? 12.289 -19.734 -14.414 1 80.62 54 GLN B C 1
ATOM 1750 O O . GLN B 1 54 ? 12.008 -18.531 -14.273 1 80.62 54 GLN B O 1
ATOM 1755 N N . THR B 1 55 ? 12.969 -20.438 -13.602 1 84.12 55 THR B N 1
ATOM 1756 C CA . THR B 1 55 ? 13.406 -19.844 -12.344 1 84.12 55 THR B CA 1
ATOM 1757 C C . THR B 1 55 ? 14.477 -18.781 -12.594 1 84.12 55 THR B C 1
ATOM 1759 O O . THR B 1 55 ? 14.445 -17.703 -11.992 1 84.12 55 THR B O 1
ATOM 1762 N N . LEU B 1 56 ? 15.375 -19.047 -13.445 1 83.94 56 LEU B N 1
ATOM 1763 C CA . LEU B 1 56 ? 16.438 -18.109 -13.766 1 83.94 56 LEU B CA 1
ATOM 1764 C C . LEU B 1 56 ? 15.867 -16.859 -14.43 1 83.94 56 LEU B C 1
ATOM 1766 O O . LEU B 1 56 ? 16.297 -15.742 -14.133 1 83.94 56 LEU B O 1
ATOM 1770 N N . LYS B 1 57 ? 14.953 -17.078 -15.352 1 85.62 57 LYS B N 1
ATOM 1771 C CA . LYS B 1 57 ? 14.32 -15.953 -16.016 1 85.62 57 LYS B CA 1
ATOM 1772 C C . LYS B 1 57 ? 13.562 -15.078 -15.023 1 85.62 57 LYS B C 1
ATOM 1774 O O . LYS B 1 57 ? 13.617 -13.852 -15.102 1 85.62 57 LYS B O 1
ATOM 1779 N N . MET B 1 58 ? 12.852 -15.719 -14.156 1 86 58 MET B N 1
ATOM 1780 C CA . MET B 1 58 ? 12.117 -14.992 -13.117 1 86 58 MET B CA 1
ATOM 1781 C C . MET B 1 58 ? 13.078 -14.211 -12.227 1 86 58 MET B C 1
ATOM 1783 O O . MET B 1 58 ? 12.812 -13.055 -11.891 1 86 58 MET B O 1
ATOM 1787 N N . ALA B 1 59 ? 14.211 -14.859 -11.875 1 84.81 59 ALA B N 1
ATOM 1788 C CA . ALA B 1 59 ? 15.203 -14.203 -11.031 1 84.81 59 ALA B CA 1
ATOM 1789 C C . ALA B 1 59 ? 15.742 -12.938 -11.695 1 84.81 59 ALA B C 1
ATOM 1791 O O . ALA B 1 59 ? 15.898 -11.906 -11.039 1 84.81 59 ALA B O 1
ATOM 1792 N N . ASP B 1 60 ? 15.984 -13.07 -12.961 1 89.56 60 ASP B N 1
ATOM 1793 C CA . ASP B 1 60 ? 16.516 -11.93 -13.711 1 89.56 60 ASP B CA 1
ATOM 1794 C C . ASP B 1 60 ? 15.477 -10.805 -13.805 1 89.56 60 ASP B C 1
ATOM 1796 O O . ASP B 1 60 ? 15.812 -9.633 -13.633 1 89.56 60 ASP B O 1
ATOM 1800 N N . THR B 1 61 ? 14.219 -11.18 -14.078 1 90.38 61 THR B N 1
ATOM 1801 C CA . THR B 1 61 ? 13.133 -10.203 -14.133 1 90.38 61 THR B CA 1
ATOM 1802 C C . THR B 1 61 ? 12.969 -9.508 -12.789 1 90.38 61 THR B C 1
ATOM 1804 O O . THR B 1 61 ? 12.859 -8.281 -12.727 1 90.38 61 THR B O 1
ATOM 1807 N N . MET B 1 62 ? 13.039 -10.234 -11.781 1 87.44 62 MET B N 1
ATOM 1808 C CA . MET B 1 62 ? 12.875 -9.68 -10.445 1 87.44 62 MET B CA 1
ATOM 1809 C C . MET B 1 62 ? 14.031 -8.734 -10.102 1 87.44 62 MET B C 1
ATOM 1811 O O . MET B 1 62 ? 13.82 -7.695 -9.477 1 87.44 62 MET B O 1
ATOM 1815 N N . ARG B 1 63 ? 15.227 -9.117 -10.531 1 87.94 63 ARG B N 1
ATOM 1816 C CA . ARG B 1 63 ? 16.391 -8.273 -10.281 1 87.94 63 ARG B CA 1
ATOM 1817 C C . ARG B 1 63 ? 16.25 -6.926 -10.984 1 87.94 63 ARG B C 1
ATOM 1819 O O . ARG B 1 63 ? 16.531 -5.883 -10.398 1 87.94 63 ARG B O 1
ATOM 1826 N N . GLN B 1 64 ? 15.836 -6.977 -12.203 1 92.25 64 GLN B N 1
ATOM 1827 C CA . GLN B 1 64 ? 15.641 -5.754 -12.977 1 92.25 64 GLN B CA 1
ATOM 1828 C C . GLN B 1 64 ? 14.602 -4.852 -12.32 1 92.25 64 GLN B C 1
ATOM 1830 O O . GLN B 1 64 ? 14.789 -3.633 -12.25 1 92.25 64 GLN B O 1
ATOM 1835 N N . PHE B 1 65 ? 13.594 -5.434 -11.836 1 90.94 65 PHE B N 1
ATOM 1836 C CA . PHE B 1 65 ? 12.531 -4.641 -11.227 1 90.94 65 PHE B CA 1
ATOM 1837 C C . PHE B 1 65 ? 12.961 -4.117 -9.867 1 90.94 65 PHE B C 1
ATOM 1839 O O . PHE B 1 65 ? 12.602 -3 -9.484 1 90.94 65 PHE B O 1
ATOM 1846 N N . ASP B 1 66 ? 13.719 -4.871 -9.172 1 88.19 66 ASP B N 1
ATOM 1847 C CA . ASP B 1 66 ? 14.25 -4.395 -7.895 1 88.19 66 ASP B CA 1
ATOM 1848 C C . ASP B 1 66 ? 15.133 -3.162 -8.094 1 88.19 66 ASP B C 1
ATOM 1850 O O . ASP B 1 66 ? 15.094 -2.23 -7.285 1 88.19 66 ASP B O 1
ATOM 1854 N N . GLU B 1 67 ? 15.898 -3.184 -9.141 1 92.19 67 GLU B N 1
ATOM 1855 C CA . GLU B 1 67 ? 16.766 -2.057 -9.453 1 92.19 67 GLU B CA 1
ATOM 1856 C C . GLU B 1 67 ? 15.969 -0.801 -9.766 1 92.19 67 GLU B C 1
ATOM 1858 O O . GLU B 1 67 ? 16.406 0.313 -9.477 1 92.19 67 GLU B O 1
ATOM 1863 N N . ARG B 1 68 ? 14.828 -1.046 -10.336 1 93.88 68 ARG B N 1
ATOM 1864 C CA . ARG B 1 68 ? 13.961 0.081 -10.664 1 93.88 68 ARG B CA 1
ATOM 1865 C C . ARG B 1 68 ? 13.18 0.544 -9.43 1 93.88 68 ARG B C 1
ATOM 1867 O O . ARG B 1 68 ? 12.859 1.728 -9.305 1 93.88 68 ARG B O 1
ATOM 1874 N N . ARG B 1 69 ? 12.898 -0.336 -8.555 1 92.44 69 ARG B N 1
ATOM 1875 C CA . ARG B 1 69 ? 12.102 -0.061 -7.363 1 92.44 69 ARG B CA 1
ATOM 1876 C C . ARG B 1 69 ? 12.922 0.671 -6.309 1 92.44 69 ARG B C 1
ATOM 1878 O O . ARG B 1 69 ? 12.406 1.541 -5.602 1 92.44 69 ARG B O 1
ATOM 1885 N N . ARG B 1 70 ? 14.164 0.403 -6.242 1 91.31 70 ARG B N 1
ATOM 1886 C CA . ARG B 1 70 ? 15.023 0.865 -5.152 1 91.31 70 ARG B CA 1
ATOM 1887 C C . ARG B 1 70 ? 15.055 2.389 -5.09 1 91.31 70 ARG B C 1
ATOM 1889 O O . ARG B 1 70 ? 14.805 2.975 -4.031 1 91.31 70 ARG B O 1
ATOM 1896 N N . PRO B 1 71 ? 15.32 3.039 -6.191 1 95.19 71 PRO B N 1
ATOM 1897 C CA . PRO B 1 71 ? 15.367 4.5 -6.102 1 95.19 71 PRO B CA 1
ATOM 1898 C C . PRO B 1 71 ? 14.016 5.109 -5.73 1 95.19 71 PRO B C 1
ATOM 1900 O O . PRO B 1 71 ? 13.969 6.16 -5.086 1 95.19 71 PRO B O 1
ATOM 1903 N N . LEU B 1 72 ? 12.914 4.488 -6.086 1 94.38 72 LEU B N 1
ATOM 1904 C CA . LEU B 1 72 ? 11.586 4.98 -5.742 1 94.38 72 LEU B CA 1
ATOM 1905 C C . LEU B 1 72 ? 11.312 4.824 -4.25 1 94.38 72 LEU B C 1
ATOM 1907 O O . LEU B 1 72 ? 10.766 5.727 -3.615 1 94.38 72 LEU B O 1
ATOM 1911 N N . LEU B 1 73 ? 11.742 3.709 -3.689 1 90.88 73 LE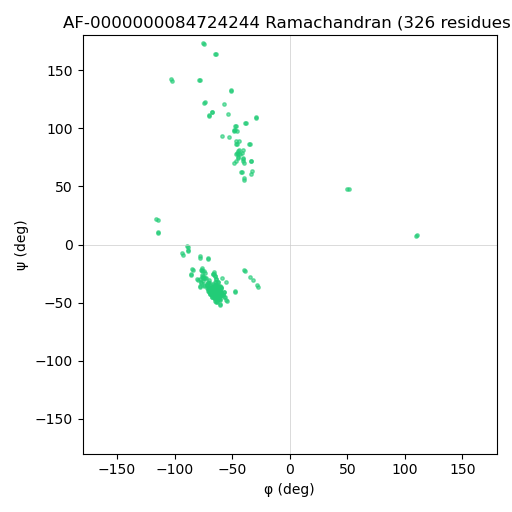U B N 1
ATOM 1912 C CA . LEU B 1 73 ? 11.602 3.482 -2.256 1 90.88 73 LEU B CA 1
ATOM 1913 C C . LEU B 1 73 ? 12.461 4.461 -1.463 1 90.88 73 LEU B C 1
ATOM 1915 O O . LEU B 1 73 ? 12.039 4.965 -0.423 1 90.88 73 LEU B O 1
ATOM 1919 N N . GLU B 1 74 ? 13.617 4.734 -1.975 1 92.69 74 GLU B N 1
ATOM 1920 C CA . GLU B 1 74 ? 14.5 5.711 -1.34 1 92.69 74 GLU B CA 1
ATOM 1921 C C . GLU B 1 74 ? 13.898 7.113 -1.384 1 92.69 74 GLU B C 1
ATOM 1923 O O . GLU B 1 74 ? 14.031 7.879 -0.428 1 92.69 74 GLU B O 1
ATOM 1928 N N . GLN B 1 75 ? 13.289 7.379 -2.475 1 95.12 75 GLN B N 1
ATOM 1929 C CA . GLN B 1 75 ? 12.602 8.656 -2.605 1 95.12 75 GLN B CA 1
ATOM 1930 C C . GLN B 1 75 ? 11.484 8.797 -1.575 1 95.12 75 GLN B C 1
ATOM 1932 O O . GLN B 1 75 ? 11.336 9.852 -0.955 1 95.12 75 GLN B O 1
ATOM 1937 N N . VAL B 1 76 ? 10.711 7.777 -1.351 1 94.06 76 VAL B N 1
ATOM 1938 C CA . VAL B 1 76 ? 9.641 7.797 -0.36 1 94.06 76 VAL B CA 1
ATOM 1939 C C . VAL B 1 76 ? 10.227 7.977 1.036 1 94.06 76 VAL B C 1
ATOM 1941 O O . VAL B 1 76 ? 9.758 8.812 1.812 1 94.06 76 VAL B O 1
ATOM 1944 N N . ARG B 1 77 ? 11.289 7.281 1.321 1 92.62 77 ARG B N 1
ATOM 1945 C CA . ARG B 1 77 ? 11.914 7.34 2.637 1 92.62 77 ARG B CA 1
ATOM 1946 C C . ARG B 1 77 ? 12.469 8.734 2.914 1 92.62 77 ARG B C 1
ATOM 1948 O O . ARG B 1 77 ? 12.25 9.297 3.988 1 92.62 77 ARG B O 1
ATOM 1955 N N . ALA B 1 78 ? 13.195 9.242 1.967 1 94.75 78 ALA B N 1
ATOM 1956 C CA . ALA B 1 78 ? 13.781 10.57 2.121 1 94.75 78 ALA B CA 1
ATOM 1957 C C . ALA B 1 78 ? 12.695 11.633 2.311 1 94.75 78 ALA B C 1
ATOM 1959 O O . ALA B 1 78 ? 12.828 12.523 3.148 1 94.75 78 ALA B O 1
ATOM 1960 N N . SER B 1 79 ? 11.641 11.5 1.5 1 96.62 79 SER B N 1
ATOM 1961 C CA . SER B 1 79 ? 10.531 12.445 1.609 1 96.62 79 SER B CA 1
ATOM 1962 C C . SER B 1 79 ? 9.812 12.305 2.945 1 96.62 79 SER B C 1
ATOM 1964 O O . SER B 1 79 ? 9.422 13.297 3.561 1 96.62 79 SER B O 1
ATOM 1966 N N . ALA B 1 80 ? 9.648 11.047 3.398 1 93.81 80 ALA B N 1
ATOM 1967 C CA . ALA B 1 80 ? 9.016 10.789 4.691 1 93.81 80 ALA B CA 1
ATOM 1968 C C . ALA B 1 80 ? 9.82 11.398 5.828 1 93.81 80 ALA B C 1
ATOM 1970 O O . ALA B 1 80 ? 9.258 11.984 6.754 1 93.81 80 ALA B O 1
ATOM 1971 N N . GLN B 1 81 ? 11.102 11.32 5.754 1 94.69 81 GLN B N 1
ATOM 1972 C CA . GLN B 1 81 ? 11.977 11.891 6.777 1 94.69 81 GLN B CA 1
ATOM 1973 C C . GLN B 1 81 ? 11.867 13.414 6.801 1 94.69 81 GLN B C 1
ATOM 1975 O O . GLN B 1 81 ? 11.789 14.016 7.875 1 94.69 81 GLN B O 1
ATOM 1980 N N . LEU B 1 82 ? 11.844 13.93 5.645 1 96.44 82 LEU B N 1
ATOM 1981 C CA . LEU B 1 82 ? 11.703 15.375 5.527 1 96.44 82 LEU B CA 1
ATOM 1982 C C . LEU B 1 82 ? 10.359 15.836 6.09 1 96.44 82 LEU B C 1
ATOM 1984 O O . LEU B 1 82 ? 10.297 16.828 6.816 1 96.44 82 LEU B O 1
ATOM 1988 N N . LEU B 1 83 ? 9.297 15.133 5.836 1 96.62 83 LEU B N 1
ATOM 1989 C CA . LEU B 1 83 ? 7.961 15.469 6.316 1 96.62 83 LEU B CA 1
ATOM 1990 C C . LEU B 1 83 ? 7.883 15.352 7.836 1 96.62 83 LEU B C 1
ATOM 1992 O O . LEU B 1 83 ? 7.223 16.156 8.492 1 96.62 83 LEU B O 1
ATOM 1996 N N . ARG B 1 84 ? 8.594 14.383 8.367 1 95.38 84 ARG B N 1
ATOM 1997 C CA . ARG B 1 84 ? 8.617 14.227 9.82 1 95.38 84 ARG B CA 1
ATOM 1998 C C . ARG B 1 84 ? 9.32 15.406 10.492 1 95.38 84 ARG B C 1
ATOM 2000 O O . ARG B 1 84 ? 8.844 15.914 11.508 1 95.38 84 ARG B O 1
ATOM 2007 N N . LYS B 1 85 ? 10.398 15.828 9.93 1 96.62 85 LYS B N 1
ATOM 2008 C CA . LYS B 1 85 ? 11.102 17 10.445 1 96.62 85 LYS B CA 1
ATOM 2009 C C . LYS B 1 85 ? 10.227 18.25 10.367 1 96.62 85 LYS B C 1
ATOM 2011 O O . LYS B 1 85 ? 10.18 19.031 11.305 1 96.62 85 LYS B O 1
ATOM 2016 N N . ALA B 1 86 ? 9.555 18.375 9.242 1 96.81 86 ALA B N 1
ATOM 2017 C CA . ALA B 1 86 ? 8.672 19.516 9.062 1 96.81 86 ALA B CA 1
ATOM 2018 C C . ALA B 1 86 ? 7.527 19.484 10.062 1 96.81 86 ALA B C 1
ATOM 2020 O O . ALA B 1 86 ? 7.145 20.531 10.609 1 96.81 86 ALA B O 1
ATOM 2021 N N . ALA B 1 87 ? 7 18.328 10.312 1 93.81 87 ALA B N 1
ATOM 2022 C CA . ALA B 1 87 ? 5.891 18.156 11.242 1 93.81 87 ALA B CA 1
ATOM 2023 C C . ALA B 1 87 ? 6.309 18.516 12.664 1 93.81 87 A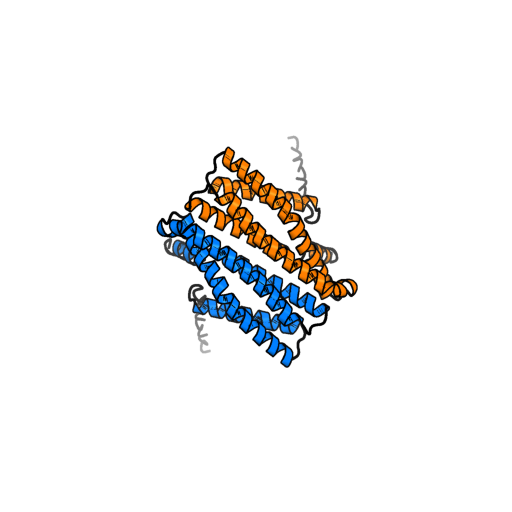LA B C 1
ATOM 2025 O O . ALA B 1 87 ? 5.48 18.938 13.477 1 93.81 87 ALA B O 1
ATOM 2026 N N . LYS B 1 88 ? 7.543 18.375 12.93 1 94.75 88 LYS B N 1
ATOM 2027 C CA . LYS B 1 88 ? 8.078 18.672 14.258 1 94.75 88 LYS B CA 1
ATOM 2028 C C . LYS B 1 88 ? 8.477 20.125 14.383 1 94.75 88 LYS B C 1
ATOM 2030 O O . LYS B 1 88 ? 8.945 20.562 15.445 1 94.75 88 LYS B O 1
ATOM 2035 N N . GLY B 1 89 ? 8.391 20.844 13.289 1 94.06 89 GLY B N 1
ATOM 2036 C CA . GLY B 1 89 ? 8.586 22.281 13.391 1 94.06 89 GLY B CA 1
ATOM 2037 C C . GLY B 1 89 ? 9.875 22.766 12.758 1 94.06 89 GLY B C 1
ATOM 2038 O O . GLY B 1 89 ? 10.211 23.938 12.844 1 94.06 89 GLY B O 1
ATOM 2039 N N . ASP B 1 90 ? 10.664 21.922 12.016 1 96.44 90 ASP B N 1
ATOM 2040 C CA . ASP B 1 90 ? 11.891 22.312 11.328 1 96.44 90 ASP B CA 1
ATOM 2041 C C . ASP B 1 90 ? 11.586 23.266 10.172 1 96.44 90 ASP B C 1
ATOM 2043 O O . ASP B 1 90 ? 10.961 22.859 9.18 1 96.44 90 ASP B O 1
ATOM 2047 N N . ALA B 1 91 ? 12.023 24.469 10.281 1 96.25 91 ALA B N 1
ATOM 2048 C CA . ALA B 1 91 ? 11.688 25.516 9.328 1 96.25 91 ALA B CA 1
ATOM 2049 C C . ALA B 1 91 ? 12.234 25.203 7.938 1 96.25 91 ALA B C 1
ATOM 2051 O O . ALA B 1 91 ? 11.555 25.422 6.934 1 96.25 91 ALA B O 1
ATOM 2052 N N . ALA B 1 92 ? 13.5 24.703 7.871 1 96.69 92 ALA B N 1
ATOM 2053 C CA . ALA B 1 92 ? 14.094 24.344 6.59 1 96.69 92 ALA B CA 1
ATOM 2054 C C . ALA B 1 92 ? 13.281 23.266 5.895 1 96.69 92 ALA B C 1
ATOM 2056 O O . ALA B 1 92 ? 13.055 23.328 4.684 1 96.69 92 ALA B O 1
ATOM 2057 N N . ALA B 1 93 ? 12.805 22.328 6.652 1 97.31 93 ALA B N 1
ATOM 2058 C CA . ALA B 1 93 ? 11.992 21.234 6.113 1 97.31 93 ALA B CA 1
ATOM 2059 C C . ALA B 1 93 ? 10.609 21.734 5.715 1 97.31 93 ALA B C 1
ATOM 2061 O O . ALA B 1 93 ? 10.023 21.25 4.738 1 97.31 93 ALA B O 1
ATOM 2062 N N . GLN B 1 94 ? 10.086 22.703 6.469 1 96.88 94 GLN B N 1
ATOM 2063 C CA . GLN B 1 94 ? 8.758 23.219 6.18 1 96.88 94 GLN B CA 1
ATOM 2064 C C . GLN B 1 94 ? 8.703 23.859 4.801 1 96.88 94 GLN B C 1
ATOM 2066 O O . GLN B 1 94 ? 7.676 23.797 4.117 1 96.88 94 GLN B O 1
ATOM 2071 N N . SER B 1 95 ? 9.805 24.453 4.367 1 97 95 SER B N 1
ATOM 2072 C CA . SER B 1 95 ? 9.844 25.109 3.066 1 97 95 SER B CA 1
ATOM 2073 C C . SER B 1 95 ? 9.82 24.094 1.93 1 97 95 SER B C 1
ATOM 2075 O O . SER B 1 95 ? 9.578 24.453 0.774 1 97 95 SER B O 1
ATOM 2077 N N . GLN B 1 96 ? 10.008 22.828 2.225 1 97.69 96 GLN B N 1
ATOM 2078 C CA . GLN B 1 96 ? 10.125 21.797 1.205 1 97.69 96 GLN B CA 1
ATOM 2079 C C . GLN B 1 96 ? 8.953 20.812 1.28 1 97.69 96 GLN B C 1
ATOM 2081 O O . GLN B 1 96 ? 8.961 19.781 0.611 1 97.69 96 GLN B O 1
ATOM 2086 N N . VAL B 1 97 ? 7.949 21.094 2.023 1 97.75 97 VAL B N 1
ATOM 2087 C CA . VAL B 1 97 ? 6.863 20.172 2.307 1 97.75 97 VAL B CA 1
ATOM 2088 C C . VAL B 1 97 ? 6.129 19.828 1.012 1 97.75 97 VAL B C 1
ATOM 2090 O O . VAL B 1 97 ? 5.895 18.656 0.718 1 97.75 97 VAL B O 1
ATOM 2093 N N . ASP B 1 98 ? 5.84 20.812 0.225 1 96.38 98 ASP B N 1
ATOM 2094 C CA . ASP B 1 98 ? 5.074 20.578 -0.995 1 96.38 98 ASP B CA 1
ATOM 2095 C C . ASP B 1 98 ? 5.848 19.672 -1.962 1 96.38 98 ASP B C 1
ATOM 2097 O O . ASP B 1 98 ? 5.281 18.766 -2.559 1 96.38 98 ASP B O 1
ATOM 2101 N N . GLN B 1 99 ? 7.109 19.984 -2.092 1 97.25 99 GLN B N 1
ATOM 2102 C CA . GLN B 1 99 ? 7.949 19.172 -2.965 1 97.25 99 GLN B CA 1
ATOM 2103 C C . GLN B 1 99 ? 8.062 17.734 -2.445 1 97.25 99 GLN B C 1
ATOM 2105 O O . GLN B 1 99 ? 8.008 16.781 -3.223 1 97.25 99 GLN B O 1
ATOM 2110 N N . ALA B 1 100 ? 8.195 17.578 -1.129 1 97.44 100 ALA B N 1
ATOM 2111 C CA . ALA B 1 100 ? 8.312 16.25 -0.526 1 97.44 100 ALA B CA 1
ATOM 2112 C C . ALA B 1 100 ? 7.047 15.43 -0.742 1 97.44 100 ALA B C 1
ATOM 2114 O O . ALA B 1 100 ? 7.109 14.25 -1.088 1 97.44 100 ALA B O 1
ATOM 2115 N N . VAL B 1 101 ? 5.906 16.047 -0.594 1 97 101 VAL B N 1
ATOM 2116 C CA . VAL B 1 101 ? 4.633 15.367 -0.772 1 97 101 VAL B CA 1
ATOM 2117 C C . VAL B 1 101 ? 4.461 14.961 -2.234 1 97 101 VAL B C 1
ATOM 2119 O O . VAL B 1 101 ? 4.035 13.844 -2.531 1 97 101 VAL B O 1
ATOM 2122 N N . GLN B 1 102 ? 4.805 15.859 -3.152 1 96 102 GLN B N 1
ATOM 2123 C CA . GLN B 1 102 ? 4.719 15.555 -4.578 1 96 102 GLN B CA 1
ATOM 2124 C C . GLN B 1 102 ? 5.605 14.367 -4.941 1 96 102 GLN B C 1
ATOM 2126 O O . GLN B 1 102 ? 5.195 13.492 -5.707 1 96 102 GLN B O 1
ATOM 2131 N N . ARG B 1 103 ? 6.801 14.375 -4.371 1 96.75 103 ARG B N 1
ATOM 2132 C CA . ARG B 1 103 ? 7.73 13.281 -4.633 1 96.75 103 ARG B CA 1
ATOM 2133 C C . ARG B 1 103 ? 7.176 11.953 -4.129 1 96.75 103 ARG B C 1
ATOM 2135 O O . ARG B 1 103 ? 7.348 10.922 -4.773 1 96.75 103 ARG B O 1
ATOM 2142 N N . VAL B 1 104 ? 6.477 11.938 -2.982 1 95.56 104 VAL B N 1
ATOM 2143 C CA . VAL B 1 104 ? 5.887 10.727 -2.432 1 95.56 104 VAL B CA 1
ATOM 2144 C C . VAL B 1 104 ? 4.793 10.211 -3.367 1 95.56 104 VAL B C 1
ATOM 2146 O O . VAL B 1 104 ? 4.77 9.031 -3.715 1 95.56 104 VAL B O 1
ATOM 2149 N N . PHE B 1 105 ? 3.934 11.109 -3.809 1 95.12 105 PHE B N 1
ATOM 2150 C CA . PHE B 1 105 ? 2.826 10.688 -4.656 1 95.12 105 PHE B CA 1
ATOM 2151 C C . PHE B 1 105 ? 3.336 10.18 -6 1 95.12 105 PHE B C 1
ATOM 2153 O O . PHE B 1 105 ? 2.828 9.188 -6.531 1 95.12 105 PHE B O 1
ATOM 2160 N N . GLU B 1 106 ? 4.324 10.859 -6.574 1 96 106 GLU B N 1
ATOM 2161 C CA . GLU B 1 106 ? 4.902 10.414 -7.84 1 96 106 GLU B CA 1
ATOM 2162 C C . GLU B 1 106 ? 5.547 9.039 -7.699 1 96 106 GLU B C 1
ATOM 2164 O O . GLU B 1 106 ? 5.367 8.172 -8.555 1 96 106 GLU B O 1
ATOM 2169 N N . ALA B 1 107 ? 6.316 8.859 -6.625 1 95.25 107 ALA B N 1
ATOM 2170 C CA . ALA B 1 107 ? 6.965 7.574 -6.387 1 95.25 107 ALA B CA 1
ATOM 2171 C C . ALA B 1 107 ? 5.934 6.465 -6.199 1 95.25 107 ALA B C 1
ATOM 2173 O O . ALA B 1 107 ? 6.094 5.363 -6.734 1 95.25 107 ALA B O 1
ATOM 2174 N N . LYS B 1 108 ? 4.891 6.762 -5.465 1 92.81 108 LYS B N 1
ATOM 2175 C CA . LYS B 1 108 ? 3.846 5.77 -5.23 1 92.81 108 LYS B CA 1
ATOM 2176 C C . LYS B 1 108 ? 3.16 5.375 -6.535 1 92.81 108 LYS B C 1
ATOM 2178 O O . LYS B 1 108 ? 2.877 4.195 -6.762 1 92.81 108 LYS B O 1
ATOM 2183 N N . ALA B 1 109 ? 2.85 6.297 -7.387 1 93.5 109 ALA B N 1
ATOM 2184 C CA . ALA B 1 109 ? 2.24 6.012 -8.688 1 93.5 109 ALA B CA 1
ATOM 2185 C C . ALA B 1 109 ? 3.148 5.129 -9.539 1 93.5 109 ALA B C 1
ATOM 2187 O O . ALA B 1 109 ? 2.686 4.172 -10.164 1 93.5 109 ALA B O 1
ATOM 2188 N N . GLN B 1 110 ? 4.418 5.469 -9.492 1 95.25 110 GLN B N 1
ATOM 2189 C CA . GLN B 1 110 ? 5.375 4.699 -10.273 1 95.25 110 GLN B CA 1
ATOM 2190 C C . GLN B 1 110 ? 5.539 3.289 -9.711 1 95.25 110 GLN B C 1
ATOM 2192 O O . GLN B 1 110 ? 5.672 2.324 -10.469 1 95.25 110 GLN B O 1
ATOM 2197 N N . LEU B 1 111 ? 5.527 3.168 -8.383 1 93.44 111 LEU B N 1
ATOM 2198 C CA . LEU B 1 111 ? 5.633 1.856 -7.754 1 93.44 111 LEU B CA 1
ATOM 2199 C C . LEU B 1 111 ? 4.438 0.981 -8.117 1 93.44 111 LEU B C 1
ATOM 2201 O O . LEU B 1 111 ? 4.602 -0.207 -8.406 1 93.44 111 LEU B O 1
ATOM 2205 N N . THR B 1 112 ? 3.279 1.588 -8.148 1 92.06 112 THR B N 1
ATOM 2206 C CA . THR B 1 112 ? 2.074 0.865 -8.539 1 92.06 112 THR B CA 1
ATOM 2207 C C . THR B 1 112 ? 2.168 0.394 -9.984 1 92.06 112 THR B C 1
ATOM 2209 O O . THR B 1 112 ? 1.832 -0.75 -10.297 1 92.06 112 THR B O 1
ATOM 2212 N N . ALA B 1 113 ? 2.672 1.23 -10.867 1 93.75 113 ALA B N 1
ATOM 2213 C CA . ALA B 1 113 ? 2.842 0.866 -12.266 1 93.75 113 ALA B CA 1
ATOM 2214 C C . ALA B 1 113 ? 3.873 -0.247 -12.43 1 93.75 113 ALA B C 1
ATOM 2216 O O . ALA B 1 113 ? 3.697 -1.154 -13.242 1 93.75 113 ALA B O 1
ATOM 2217 N N . LEU B 1 114 ? 4.926 -0.17 -11.594 1 93.25 114 LEU B N 1
ATOM 2218 C CA . LEU B 1 114 ? 5.984 -1.171 -11.648 1 93.25 114 LEU B CA 1
ATOM 2219 C C . LEU B 1 114 ? 5.465 -2.537 -11.211 1 93.25 114 LEU B C 1
ATOM 2221 O O . LEU B 1 114 ? 5.879 -3.564 -11.75 1 93.25 114 LEU B O 1
ATOM 2225 N N . GLU B 1 115 ? 4.637 -2.541 -10.242 1 92.56 115 GLU B N 1
ATOM 2226 C CA . GLU B 1 115 ? 4.043 -3.795 -9.789 1 92.56 115 GLU B CA 1
ATOM 2227 C C . GLU B 1 115 ? 3.236 -4.461 -10.898 1 92.56 115 GLU B C 1
ATOM 2229 O O . GLU B 1 115 ? 3.311 -5.676 -11.086 1 92.56 115 GLU B O 1
ATOM 2234 N N . ARG B 1 116 ? 2.467 -3.656 -11.586 1 94.5 116 ARG B N 1
ATOM 2235 C CA . ARG B 1 116 ? 1.7 -4.168 -12.711 1 94.5 116 ARG B CA 1
ATOM 2236 C C . ARG B 1 116 ? 2.621 -4.742 -13.789 1 94.5 116 ARG B C 1
ATOM 2238 O O . ARG B 1 116 ? 2.371 -5.832 -14.305 1 94.5 116 ARG B O 1
ATOM 2245 N N . ASP B 1 117 ? 3.686 -4.059 -14.086 1 95 117 ASP B N 1
ATOM 2246 C CA . ASP B 1 117 ? 4.641 -4.5 -15.102 1 95 117 ASP B CA 1
ATOM 2247 C C . ASP B 1 117 ? 5.324 -5.801 -14.688 1 95 117 ASP B C 1
ATOM 2249 O O . ASP B 1 117 ? 5.547 -6.68 -15.516 1 95 117 ASP B O 1
ATOM 2253 N N . LEU B 1 118 ? 5.637 -5.902 -13.43 1 92.81 118 LEU B N 1
ATOM 2254 C CA . LEU B 1 118 ? 6.273 -7.109 -12.914 1 92.81 118 LEU B CA 1
ATOM 2255 C C . LEU B 1 118 ? 5.355 -8.32 -13.07 1 92.81 118 LEU B C 1
ATOM 2257 O O . LEU B 1 118 ? 5.773 -9.359 -13.586 1 92.81 118 LEU B O 1
ATOM 2261 N N . TYR B 1 119 ? 4.145 -8.141 -12.633 1 93.88 119 TYR B N 1
ATOM 2262 C CA . TYR B 1 119 ? 3.18 -9.219 -12.789 1 93.88 119 TYR B CA 1
ATOM 2263 C C . TYR B 1 119 ? 3.08 -9.656 -14.242 1 93.88 119 TYR B C 1
ATOM 2265 O O . TYR B 1 119 ? 3.119 -10.852 -14.547 1 93.88 119 TYR B O 1
ATOM 2273 N N . GLN B 1 120 ? 2.934 -8.672 -15.188 1 94.75 120 GLN B N 1
ATOM 2274 C CA . GLN B 1 120 ? 2.756 -8.969 -16.609 1 94.75 120 GLN B CA 1
ATOM 2275 C C . GLN B 1 120 ? 3.969 -9.711 -17.172 1 94.75 120 GLN B C 1
ATOM 2277 O O . GLN B 1 120 ? 3.824 -10.625 -17.969 1 94.75 120 GLN B O 1
ATOM 2282 N N . ALA B 1 121 ? 5.125 -9.32 -16.656 1 92.5 121 ALA B N 1
ATOM 2283 C CA . ALA B 1 121 ? 6.355 -9.945 -17.125 1 92.5 121 ALA B CA 1
ATOM 2284 C C . ALA B 1 121 ? 6.461 -11.391 -16.641 1 92.5 121 ALA B C 1
ATOM 2286 O O . ALA B 1 121 ? 6.887 -12.273 -17.375 1 92.5 121 ALA B O 1
ATOM 2287 N N . LEU B 1 122 ? 6.039 -11.633 -15.414 1 91.06 122 LEU B N 1
ATOM 2288 C CA . LEU B 1 122 ? 6.199 -12.953 -14.812 1 91.06 122 LEU B CA 1
ATOM 2289 C C . LEU B 1 122 ? 5.043 -13.867 -15.195 1 91.06 122 LEU B C 1
ATOM 2291 O O . LEU B 1 122 ? 5.207 -15.094 -15.258 1 91.06 122 LEU B O 1
ATOM 2295 N N . ALA B 1 123 ? 3.895 -13.297 -15.508 1 92.31 123 ALA B N 1
ATOM 2296 C CA . ALA B 1 123 ? 2.678 -14.078 -15.734 1 92.31 123 ALA B CA 1
ATOM 2297 C C . ALA B 1 123 ? 2.604 -14.578 -17.172 1 92.31 123 ALA B C 1
ATOM 2299 O O . ALA B 1 123 ? 1.814 -15.469 -17.484 1 92.31 123 ALA B O 1
ATOM 2300 N N . LYS B 1 124 ? 3.277 -14.016 -18.141 1 87.69 124 LYS B N 1
ATOM 2301 C CA . LYS B 1 124 ? 3.131 -14.188 -19.578 1 87.69 124 LYS B CA 1
ATOM 2302 C C . LYS B 1 124 ? 3.062 -15.664 -19.953 1 87.69 124 LYS B C 1
ATOM 2304 O O . LYS B 1 124 ? 2.225 -16.062 -20.766 1 87.69 124 LYS B O 1
ATOM 2309 N N . ASP B 1 125 ? 3.816 -16.641 -19.422 1 82.81 125 ASP B N 1
ATOM 2310 C CA . ASP B 1 125 ? 3.84 -18.031 -19.875 1 82.81 125 ASP B CA 1
ATOM 2311 C C . ASP B 1 125 ? 3.297 -18.969 -18.797 1 82.81 125 ASP B C 1
ATOM 2313 O O . ASP B 1 125 ? 3.51 -20.188 -18.859 1 82.81 125 ASP B O 1
ATOM 2317 N N . LEU B 1 126 ? 2.525 -18.391 -17.891 1 89.12 126 LEU B N 1
ATOM 2318 C CA . LEU B 1 126 ? 1.993 -19.203 -16.812 1 89.12 126 LEU B CA 1
ATOM 2319 C C . LEU B 1 126 ? 0.53 -19.547 -17.062 1 89.12 126 LEU B C 1
ATOM 2321 O O . LEU B 1 126 ? -0.218 -18.75 -17.625 1 89.12 126 LEU B O 1
ATOM 2325 N N . PRO B 1 127 ? 0.169 -20.766 -16.734 1 91.62 127 PRO B N 1
ATOM 2326 C CA . PRO B 1 127 ? -1.26 -21.094 -16.781 1 91.62 127 PRO B CA 1
ATOM 2327 C C . PRO B 1 127 ? -2.074 -20.281 -15.766 1 91.62 127 PRO B C 1
ATOM 2329 O O . PRO B 1 127 ? -1.511 -19.719 -14.828 1 91.62 127 PRO B O 1
ATOM 2332 N N . PRO B 1 128 ? -3.371 -20.219 -15.906 1 94.44 128 PRO B N 1
ATOM 2333 C CA . PRO B 1 128 ? -4.215 -19.344 -15.094 1 94.44 128 PRO B CA 1
ATOM 2334 C C . PRO B 1 128 ? -4.059 -19.594 -13.594 1 94.44 128 PRO B C 1
ATOM 2336 O O . PRO B 1 128 ? -4.039 -18.656 -12.805 1 94.44 128 PRO B O 1
ATOM 2339 N N . GLN B 1 129 ? -3.965 -20.797 -13.195 1 92.75 129 GLN B N 1
ATOM 2340 C CA . GLN B 1 129 ? -3.82 -21.109 -11.773 1 92.75 129 GLN B CA 1
ATOM 2341 C C . GLN B 1 129 ? -2.531 -20.516 -11.219 1 92.75 129 GLN B C 1
ATOM 2343 O O . GLN B 1 129 ? -2.531 -19.922 -10.133 1 92.75 129 GLN B O 1
ATOM 2348 N N . LYS B 1 130 ? -1.521 -20.672 -11.953 1 90.56 130 LYS B N 1
ATOM 2349 C CA . LYS B 1 130 ? -0.223 -20.156 -11.523 1 90.56 130 LYS B CA 1
ATOM 2350 C C . LYS B 1 130 ? -0.184 -18.641 -11.586 1 90.56 130 LYS B C 1
ATOM 2352 O O . LYS B 1 130 ? 0.477 -17.984 -10.766 1 90.56 130 LYS B O 1
ATOM 2357 N N . ARG B 1 131 ? -0.908 -18.031 -12.539 1 94.12 131 ARG B N 1
ATOM 2358 C CA . ARG B 1 131 ? -1.018 -16.578 -12.609 1 94.12 131 ARG B CA 1
ATOM 2359 C C . ARG B 1 131 ? -1.739 -16.031 -11.383 1 94.12 131 ARG B C 1
ATOM 2361 O O . ARG B 1 131 ? -1.353 -14.984 -10.844 1 94.12 131 ARG B O 1
ATOM 2368 N N . ALA B 1 132 ? -2.717 -16.734 -10.93 1 94.25 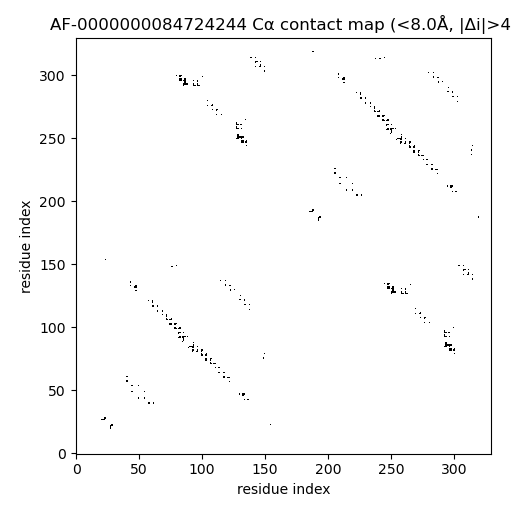132 ALA B N 1
ATOM 2369 C CA . ALA B 1 132 ? -3.428 -16.344 -9.719 1 94.25 132 ALA B CA 1
ATOM 2370 C C . ALA B 1 132 ? -2.518 -16.422 -8.492 1 94.25 132 ALA B C 1
ATOM 2372 O O . ALA B 1 132 ? -2.506 -15.508 -7.664 1 94.25 132 ALA B O 1
ATOM 2373 N N . GLN B 1 133 ? -1.747 -17.453 -8.391 1 90.75 133 GLN B N 1
ATOM 2374 C CA . GLN B 1 133 ? -0.814 -17.609 -7.281 1 90.75 133 GLN B CA 1
ATOM 2375 C C . GLN B 1 133 ? 0.238 -16.5 -7.289 1 90.75 133 GLN B C 1
ATOM 2377 O O . GLN B 1 133 ? 0.598 -15.977 -6.23 1 90.75 133 GLN B O 1
ATOM 2382 N N . LEU B 1 134 ? 0.696 -16.219 -8.5 1 90.25 134 LEU B N 1
ATOM 2383 C CA . LEU B 1 134 ? 1.671 -15.148 -8.664 1 90.25 134 LEU B CA 1
ATOM 2384 C C . LEU B 1 134 ? 1.095 -13.812 -8.195 1 90.25 134 LEU B C 1
ATOM 2386 O O . LEU B 1 134 ? 1.751 -13.07 -7.457 1 90.25 134 LEU B O 1
ATOM 2390 N N . ALA B 1 135 ? -0.104 -13.484 -8.594 1 92.81 135 ALA B N 1
ATOM 2391 C CA . ALA B 1 135 ? -0.766 -12.234 -8.227 1 92.81 135 ALA B CA 1
ATOM 2392 C C . ALA B 1 135 ? -0.882 -12.109 -6.707 1 92.81 135 ALA B C 1
ATOM 2394 O O . ALA B 1 135 ? -0.595 -11.047 -6.145 1 92.81 135 ALA B O 1
ATOM 2395 N N . ILE B 1 136 ? -1.228 -13.133 -6.027 1 89.06 136 ILE B N 1
ATOM 2396 C CA . ILE B 1 136 ? -1.404 -13.133 -4.578 1 89.06 136 ILE B CA 1
ATOM 2397 C C . ILE B 1 136 ? -0.052 -12.945 -3.893 1 89.06 136 ILE B C 1
ATOM 2399 O O . ILE B 1 136 ? 0.067 -12.172 -2.939 1 89.06 136 ILE B O 1
ATOM 2403 N N . SER B 1 137 ? 0.911 -13.633 -4.422 1 86.12 137 SER B N 1
ATOM 2404 C CA . SER B 1 137 ? 2.244 -13.547 -3.834 1 86.12 137 SER B CA 1
ATOM 2405 C C . SER B 1 137 ? 2.818 -12.141 -3.949 1 86.12 137 SER B C 1
ATOM 2407 O O . SER B 1 137 ? 3.387 -11.617 -2.99 1 86.12 137 SER B O 1
ATOM 2409 N N . LEU B 1 138 ? 2.631 -11.57 -5.125 1 87.12 138 LEU B N 1
ATOM 2410 C CA . LEU B 1 138 ? 3.139 -10.219 -5.34 1 87.12 138 LEU B CA 1
ATOM 2411 C C . LEU B 1 138 ? 2.412 -9.219 -4.445 1 87.12 138 LEU B C 1
ATOM 2413 O O . LEU B 1 138 ? 3.027 -8.281 -3.926 1 87.12 138 LEU B O 1
ATOM 2417 N N . ALA B 1 139 ? 1.127 -9.367 -4.254 1 86.5 139 ALA B N 1
ATOM 2418 C CA . ALA B 1 139 ? 0.347 -8.492 -3.387 1 86.5 139 ALA B CA 1
ATOM 2419 C C . ALA B 1 139 ? 0.828 -8.578 -1.94 1 86.5 139 ALA B C 1
ATOM 2421 O O . ALA B 1 139 ? 0.901 -7.562 -1.242 1 86.5 139 ALA B O 1
ATOM 2422 N N . ARG B 1 140 ? 1.115 -9.695 -1.47 1 79.75 140 ARG B N 1
ATOM 2423 C CA . ARG B 1 140 ? 1.563 -9.898 -0.097 1 79.75 140 ARG B CA 1
ATOM 2424 C C . ARG B 1 140 ? 2.908 -9.227 0.149 1 79.75 140 ARG B C 1
ATOM 2426 O O . ARG B 1 140 ? 3.115 -8.602 1.193 1 79.75 140 ARG B O 1
ATOM 2433 N N . HIS B 1 141 ? 3.707 -9.289 -0.784 1 74.81 141 HIS B N 1
ATOM 2434 C CA . HIS B 1 141 ? 5.047 -8.727 -0.626 1 74.81 141 HIS B CA 1
ATOM 2435 C C . HIS B 1 141 ? 5.031 -7.211 -0.769 1 74.81 141 HIS B C 1
ATOM 2437 O O . HIS B 1 141 ? 5.758 -6.508 -0.062 1 74.81 141 HIS B O 1
ATOM 2443 N N . GLY B 1 142 ? 4.199 -6.734 -1.642 1 71.5 142 GLY B N 1
ATOM 2444 C CA . GLY B 1 142 ? 4.082 -5.293 -1.804 1 71.5 142 GLY B CA 1
ATOM 2445 C C . GLY B 1 142 ? 3.496 -4.602 -0.588 1 71.5 142 GLY B C 1
ATOM 2446 O O . GLY B 1 142 ? 3.982 -3.551 -0.17 1 71.5 142 GLY B O 1
ATOM 2447 N N . GLY B 1 143 ? 2.494 -5.152 -0.029 1 66.25 143 GLY B N 1
ATOM 2448 C CA . GLY B 1 143 ? 1.867 -4.605 1.163 1 66.25 143 GLY B CA 1
ATOM 2449 C C . GLY B 1 143 ? 2.818 -4.496 2.34 1 66.25 143 GLY B C 1
ATOM 2450 O O . GLY B 1 143 ? 2.803 -3.502 3.066 1 66.25 143 GLY B O 1
ATOM 2451 N N . ARG B 1 144 ? 3.666 -5.383 2.525 1 62.19 144 ARG B N 1
ATOM 2452 C CA . ARG B 1 144 ? 4.625 -5.391 3.627 1 62.19 144 ARG B CA 1
ATOM 2453 C C . ARG B 1 144 ? 5.637 -4.262 3.484 1 62.19 144 ARG B C 1
ATOM 2455 O O . ARG B 1 144 ? 5.988 -3.607 4.469 1 62.19 144 ARG B O 1
ATOM 2462 N N . LYS B 1 145 ? 5.957 -4.035 2.293 1 65 145 LYS B N 1
ATOM 2463 C CA . LYS B 1 145 ? 6.961 -3.002 2.047 1 65 145 LYS B CA 1
ATOM 2464 C C . LYS B 1 145 ? 6.398 -1.612 2.34 1 65 145 LYS B C 1
ATOM 2466 O O . LYS B 1 145 ? 7.074 -0.783 2.953 1 65 145 LYS B O 1
ATOM 2471 N N . GLU B 1 146 ? 5.16 -1.459 1.933 1 64.94 146 GLU B N 1
ATOM 2472 C CA . GLU B 1 146 ? 4.527 -0.164 2.16 1 64.94 146 GLU B CA 1
ATOM 2473 C C . GLU B 1 146 ? 4.309 0.09 3.65 1 64.94 146 GLU B C 1
ATOM 2475 O O . GLU B 1 146 ? 4.52 1.205 4.133 1 64.94 146 GLU B O 1
ATOM 2480 N N . ALA B 1 147 ? 3.975 -0.909 4.348 1 62.34 147 ALA B N 1
ATOM 2481 C CA . ALA B 1 147 ? 3.762 -0.795 5.789 1 62.34 147 ALA B CA 1
ATOM 2482 C C . ALA B 1 147 ? 5.066 -0.478 6.512 1 62.34 147 ALA B C 1
ATOM 2484 O O . ALA B 1 147 ? 5.086 0.321 7.449 1 62.34 147 ALA B O 1
ATOM 2485 N N . ASN B 1 148 ? 6.082 -0.957 6.051 1 64.69 148 ASN B N 1
ATOM 2486 C CA . ASN B 1 148 ? 7.387 -0.787 6.676 1 64.69 148 ASN B CA 1
ATOM 2487 C C . ASN B 1 148 ? 7.973 0.594 6.391 1 64.69 148 ASN B C 1
ATOM 2489 O O . ASN B 1 148 ? 8.711 1.143 7.211 1 64.69 148 ASN B O 1
ATOM 2493 N N . LEU B 1 149 ? 7.637 1.144 5.27 1 64.12 149 LEU B N 1
ATOM 2494 C CA . LEU B 1 149 ? 8.133 2.457 4.879 1 64.12 149 LEU B CA 1
ATOM 2495 C C . LEU B 1 149 ? 7.582 3.543 5.797 1 64.12 149 LEU B C 1
ATOM 2497 O O . LEU B 1 149 ? 8.211 4.586 5.984 1 64.12 149 LEU B O 1
ATOM 2501 N N . MET B 1 150 ? 6.473 3.26 6.363 1 62.41 150 MET B N 1
ATOM 2502 C CA . MET B 1 150 ? 5.812 4.289 7.164 1 62.41 150 MET B CA 1
ATOM 2503 C C . MET B 1 150 ? 6.199 4.164 8.633 1 62.41 150 MET B C 1
ATOM 2505 O O . MET B 1 150 ? 5.863 5.031 9.445 1 62.41 150 MET B O 1
ATOM 2509 N N . LYS B 1 151 ? 6.914 3.094 8.977 1 62.03 151 LYS B N 1
ATOM 2510 C CA . LYS B 1 151 ? 7.371 2.939 10.352 1 62.03 151 LYS B CA 1
ATOM 2511 C C . LYS B 1 151 ? 8.531 3.885 10.656 1 62.03 151 LYS B C 1
ATOM 2513 O O . LYS B 1 151 ? 9.43 4.059 9.828 1 62.03 151 LYS B O 1
ATOM 2518 N N . PRO B 1 152 ? 8.219 4.703 11.711 1 57.03 152 PRO B N 1
ATOM 2519 C CA . PRO B 1 152 ? 9.336 5.566 12.086 1 57.03 152 PRO B CA 1
ATOM 2520 C C . PRO B 1 152 ? 10.641 4.793 12.289 1 57.03 152 PRO B C 1
ATOM 2522 O O . PRO B 1 152 ? 10.609 3.611 12.641 1 57.03 152 PRO B O 1
ATOM 2525 N N . ASP B 1 153 ? 11.648 5.23 11.75 1 54.47 153 ASP B N 1
ATOM 2526 C CA . ASP B 1 153 ? 12.953 4.605 11.914 1 54.47 153 ASP B CA 1
ATOM 2527 C C . ASP B 1 153 ? 13.227 4.297 13.391 1 54.47 153 ASP B C 1
ATOM 2529 O O . ASP B 1 153 ? 12.945 5.113 14.266 1 54.47 153 ASP B O 1
ATOM 2533 N N . ARG B 1 154 ? 13.055 3.049 13.734 1 48.97 154 ARG B N 1
ATOM 2534 C CA . ARG B 1 154 ? 13.383 2.574 15.078 1 48.97 154 ARG B CA 1
ATOM 2535 C C . ARG B 1 154 ? 14.594 3.311 15.633 1 48.97 154 ARG B C 1
ATOM 2537 O O . ARG B 1 154 ? 14.891 3.209 16.828 1 48.97 154 ARG B O 1
ATOM 2544 N N 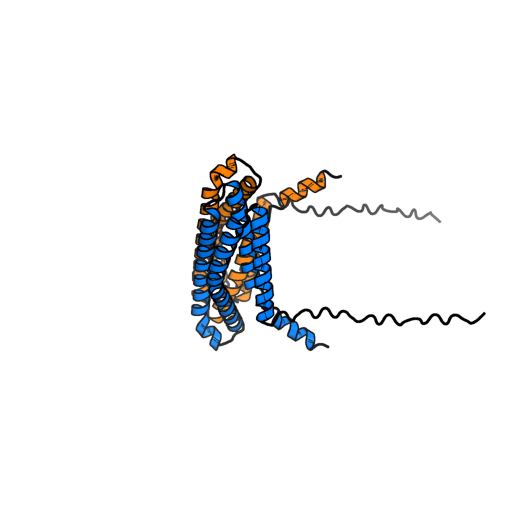. ASP B 1 155 ? 15.398 3.734 14.922 1 43.84 155 ASP B N 1
ATOM 2545 C CA . ASP B 1 155 ? 16.656 4.211 15.484 1 43.84 155 ASP B CA 1
ATOM 2546 C C . ASP B 1 155 ? 16.406 5.332 16.5 1 43.84 155 ASP B C 1
ATOM 2548 O O . ASP B 1 155 ? 17.312 5.691 17.266 1 43.84 155 ASP B O 1
ATOM 2552 N N . GLY B 1 156 ? 15.375 6.113 16.406 1 39.66 156 GLY B N 1
ATOM 2553 C CA . GLY B 1 156 ? 15.289 7.148 17.422 1 39.66 156 GLY B CA 1
ATOM 2554 C C . GLY B 1 156 ? 14.859 6.613 18.781 1 39.66 156 GLY B C 1
ATOM 2555 O O . GLY B 1 156 ? 14.844 7.352 19.766 1 39.66 156 GLY B O 1
ATOM 2556 N N . ARG B 1 157 ? 14.086 5.523 18.781 1 44.16 157 ARG B N 1
ATOM 2557 C CA . ARG B 1 157 ? 13.664 5.039 20.094 1 44.16 157 ARG B CA 1
ATOM 2558 C C . ARG B 1 157 ? 14.852 4.52 20.906 1 44.16 157 ARG B C 1
ATOM 2560 O O . ARG B 1 157 ? 14.812 4.508 22.125 1 44.16 157 ARG B O 1
ATOM 2567 N N . HIS B 1 158 ? 15.727 3.928 20.188 1 40.53 158 HIS B N 1
ATOM 2568 C CA . HIS B 1 158 ? 16.781 3.332 21 1 40.53 158 HIS B CA 1
ATOM 2569 C C . HIS B 1 158 ? 17.594 4.402 21.719 1 40.53 158 HIS B C 1
ATOM 2571 O O . HIS B 1 158 ? 18.328 4.105 22.672 1 40.53 158 HIS B O 1
ATOM 2577 N N . SER B 1 159 ? 17.578 5.535 21.203 1 41.19 159 SER B N 1
ATOM 2578 C CA . SER B 1 159 ? 18.453 6.484 21.875 1 41.19 159 SER B CA 1
ATOM 2579 C C . SER B 1 159 ? 17.859 6.914 23.219 1 41.19 159 SER B C 1
ATOM 2581 O O . SER B 1 159 ? 18.578 7.367 24.109 1 41.19 159 SER B O 1
ATOM 2583 N N . ARG B 1 160 ? 16.484 6.926 23.375 1 42.59 160 ARG B N 1
ATOM 2584 C CA . ARG B 1 160 ? 16.016 7.461 24.641 1 42.59 160 ARG B CA 1
ATOM 2585 C C . ARG B 1 160 ? 16.219 6.457 25.781 1 42.59 160 ARG B C 1
ATOM 2587 O O . ARG B 1 160 ? 16.141 6.809 26.953 1 42.59 160 ARG B O 1
ATOM 2594 N N . MET B 1 161 ? 16.25 5.184 25.469 1 41.09 161 MET B N 1
ATOM 2595 C CA . MET B 1 161 ? 16.344 4.27 26.609 1 41.09 161 MET B CA 1
ATOM 2596 C C . MET B 1 161 ? 17.766 4.246 27.172 1 41.09 161 MET B C 1
ATOM 2598 O O . MET B 1 161 ? 18.016 3.617 28.203 1 41.09 161 MET B O 1
ATOM 2602 N N . ARG B 1 162 ? 18.688 4.684 26.312 1 42.66 162 ARG B N 1
ATOM 2603 C CA . ARG B 1 162 ? 20.016 4.492 26.844 1 42.66 162 ARG B CA 1
ATOM 2604 C C . ARG B 1 162 ? 20.344 5.543 27.906 1 42.66 162 ARG B C 1
ATOM 2606 O O . ARG B 1 162 ? 21.312 5.402 28.656 1 42.66 162 ARG B O 1
ATOM 2613 N N . TRP B 1 163 ? 19.562 6.719 27.797 1 42.59 163 TRP B N 1
ATOM 2614 C CA . TRP B 1 163 ? 20.031 7.699 28.766 1 42.59 163 TRP B CA 1
ATOM 2615 C C . TRP B 1 163 ? 19.531 7.359 30.172 1 42.59 163 TRP B C 1
ATOM 2617 O O . TRP B 1 163 ? 19.891 8.023 31.141 1 42.59 163 TRP B O 1
ATOM 2627 N N . ARG B 1 164 ? 18.453 6.582 30.359 1 41.72 164 ARG B N 1
ATOM 2628 C CA . ARG B 1 164 ? 17.984 6.422 31.734 1 41.72 164 ARG B CA 1
ATOM 2629 C C . ARG B 1 164 ? 18.859 5.422 32.5 1 41.72 164 ARG B C 1
ATOM 2631 O O . ARG B 1 164 ? 18.625 5.168 33.688 1 41.72 164 ARG B O 1
ATOM 2638 N N . GLN B 1 165 ? 19.719 4.734 31.844 1 28.23 165 GLN B N 1
ATOM 2639 C CA . GLN B 1 165 ? 20.547 4.059 32.844 1 28.23 165 GLN B CA 1
ATOM 2640 C C . GLN B 1 165 ? 21.672 4.969 33.344 1 28.23 165 GLN B C 1
ATOM 2642 O O . GLN B 1 165 ? 22.25 5.738 32.562 1 28.23 165 GLN B O 1
#

Foldseek 3Di:
DPPPPPPPPPPPPPPPPVVPPPPPDPVVVVVVVVVVLVVLLVVLCVLQVHDPVLSVQLVVLSVVLCVVLVVLLVLLLVLLVLCVCVVVPNPVSVVCNVVSVVSNVVSVVVVVVSLVVSLCSSCVPGDPVSSVVSVVSSVVVVVVSVVVSNDDDCVVVVVVVVVVD/DPPPPPPPPPPPPPPPPVPPPPPPDPVVVVVVVVVVLVVLLVVLCVVQVHDPVLSVQLVVLSVVLCVVLVVLLVLLLVLLVLCVCVVVPNPVSVVCNVVSVVSNVVSVVVVVVSLVVSLCSSCVPGDPVSSVVSNVSSVVVVVVSVVVSNDDDVVVVVVVVVVVD

Secondary structure (DSSP, 8-state):
----------------------TT-HHHHHHHHHHHHHHHHHHHHHHTT--HHHHHHHHHHHHHHHHHHHHHHHHHHHHHHHHHHHHTT-HHHHTTHHHHHHHHHHHHHHHHHHHHHHHHHHHTTS-HHHHHHHHHHHHHHHHHHHHHHTS--THHHHHHHHS--/----------------------TT-HHHHHHHHHHHHHHHHHHHHHHHT--HHHHHHHHHHHHHHHHHHHHHHHHHHHHHHHHHHHHTT-HHHHTTHHHHHHHHHHHHHHHHHHHHHHHHHHHTTS-HHHHHHHHHHHHHHHHHHHHHHTS--GGGHHHHHHTT-

Nearest PDB structures (foldseek):
  4wwf-assembly1_A-3  TM=6.872E-01  e=1.425E-01  Cupriavidus metallidurans CH34
  2y3b-assembly1_A-2  TM=6.665E-01  e=1.278E-01  Cupriavidus metallidurans CH34
  2y39-assembly1_A  TM=6.878E-01  e=1.770E-01  Cupriavidus metallidurans CH34
  3zg1-assembly1_D  TM=6.639E-01  e=1.869E-01  Cupriavidus metallidurans CH34
  4wwb-assembly1_A  TM=6.943E-01  e=1.869E-01  Cupriavidus metallidurans CH34

pLDDT: mean 75.24, std 21.77, range [28.05, 97.75]

Solvent-accessible surface area (backbone atoms only — not comparable to full-atom values): 18413 Å² total; per-residue (Å²): 131,79,79,77,75,76,77,76,70,78,76,74,76,68,76,76,68,72,72,68,69,65,81,78,44,68,64,49,50,48,49,52,49,50,49,51,48,50,50,49,50,50,50,48,33,59,74,57,64,50,54,73,71,56,40,52,52,48,50,52,53,51,50,56,49,47,64,61,44,48,62,37,53,49,46,37,48,54,26,50,52,39,28,53,42,6,44,74,63,37,64,79,34,27,77,40,33,67,61,29,52,50,47,33,52,52,34,49,55,49,50,54,52,48,50,54,51,49,49,55,67,67,32,72,88,46,56,46,38,47,34,22,45,48,52,53,52,53,51,55,55,51,34,54,52,52,44,55,67,69,46,72,73,63,70,66,60,58,58,62,62,57,66,75,104,132,78,82,78,76,77,74,75,68,77,75,73,76,69,76,77,68,72,72,66,70,65,81,76,43,69,64,51,49,46,48,53,49,50,48,52,48,49,50,48,48,51,50,48,35,59,73,57,65,50,54,74,71,54,39,51,52,49,50,52,53,48,51,56,48,47,64,62,44,48,62,39,53,50,46,37,46,54,26,51,54,40,29,51,41,7,44,73,62,37,64,77,35,26,77,41,31,67,61,31,53,51,48,32,53,51,32,52,53,50,50,54,52,49,50,53,51,49,50,56,67,68,34,71,88,44,56,47,38,48,34,21,43,49,54,54,53,53,51,55,54,50,36,53,52,52,44,54,66,68,47,72,68,64,72,65,60,60,57,62,63,58,67,77,104

Sequence (330 aa):
MKPFRLLVLPLLLLPLVTWAAPPDAPDASERVEKRSRMMRMLSLAEELELNEAQTLKMADTMRQFDERRRPLLEQVRASAQLLRKAAKGDAAAQSQVDQAVQRVFEAKAQLTALERDLYQALAKDLPPQKRAQLAISLARHGGRKEANLMKPDRDGRHSRMRWRQMKPFRLLVLPLLLLPLVTWAAPPDAPDASERVEKRSRMMRMLSLAEELELNEAQTLKMADTMRQFDERRRPLLEQVRASAQLLRKAAKGDAAAQSQVDQAVQRVFEAKAQLTALERDLYQALAKDLPPQKRAQLAISLARHGGRKEANLMKPDRDGRHSRMRWRQ